Protein 1JBK (pdb70)

CATH classification: 3.40.50.300

InterPro domains:
  IPR001270 ClpA/B family [PR00300] (601-619)
  IPR001270 ClpA/B family [PR00300] (646-664)
  IPR001270 ClpA/B family [PR00300] (675-693)
  IPR001270 ClpA/B family [PR00300] (708-722)
  IPR003593 AAA+ ATPase domain [SM00382] (198-343)
  IPR003593 AAA+ ATPase domain [SM00382] (597-752)
  IPR003959 ATPase, AAA-type, core [PF00004] (203-336)
  IPR003959 ATPase, AAA-type, core [PF07724] (596-760)
  IPR004176 Clp, repeat (R) N-terminal domain [PF02861] (5-128)
  IPR004176 Clp, repeat (R) N-terminal domain [PS51903] (3-146)
  IPR017730 Chaperonin ClpB [TIGR03346] (6-854)
  IPR018368 ClpA/B, conserved site 1 [PS00870] (294-306)
  IPR019489 Clp ATPase, C-terminal [PF10431] (766-845)
  IPR019489 Clp ATPase, C-terminal [SM01086] (766-855)
  IPR027417 P-loop containing nucleoside triphosphate hydrolase [G3DSA:3.40.50.300] (148-342)
  IPR027417 P-loop containing nucleoside triphosphate hydrolase [G3DSA:3.40.50.300] (343-544)
  IPR027417 P-loop containing nucleoside triphosphate hydrolase [G3DSA:3.40.50.300] (549-764)
  IPR027417 P-loop containing nucleoside triphosphate hydrolase [SSF52540] (159-545)
  IPR027417 P-loop containing nucleoside triphosphate hydrolase [SSF52540] (546-853)
  IPR028299 ClpA/B, conserved site 2 [PS00871] (631-649)

B-factor: mean 19.83, std 12.75, range [1.45, 70.02]

GO terms:
  GO:0042802 identical protein binding (F, IPI)
  GO:0005515 protein binding (F, IPI)
  GO:0005829 cytosol (C, IDA)
  GO:0016887 ATP hydrolysis activity (F, IDA)
  GO:0042802 identical protein binding (F, IDA)
  GO:0009408 response to heat (P, IMP)
  GO:0005829 cytosol (C, HDA)
  GO:0016020 membrane (C, HDA)

Secondary structure (DSSP, 8-state):
--HHHHHHEEEHHHHHHTT-SPPP-S-HHHHHHHHHHHTSSSS-EEEEE--TTS-HHHHHHHHHHHHHHT-S-GGGTT-EEEEE-HHHHHTTT-SHHHHHHHHHHHHHHHHHSTTTEEEEEETGGGGTT----HHHHHHHHHTTS--EEEEE-HHHHIIIIIT-HHHHTTEEEEE-PPPPHHHHHTT--

Structure (mmCIF, N/CA/C/O backbone):
data_1JBK
#
_entry.id   1JBK
#
_cell.length_a   38.488
_cell.length_b   65.686
_cell.length_c   79.087
_cell.angle_alpha   90.00
_cell.angle_beta   90.00
_cell.angle_gamma   90.00
#
_symmetry.space_group_name_H-M   'P 21 21 21'
#
loop_
_entity.id
_entity.type
_entity.pdbx_description
1 polymer 'CLPB PROTEIN'
2 non-polymer 'MAGNESIUM ION'
3 water water
#
loop_
_atom_site.group_PDB
_atom_site.id
_atom_site.type_symbol
_atom_site.label_atom_id
_atom_site.label_alt_id
_atom_site.label_comp_id
_atom_site.label_asym_id
_atom_site.label_entity_id
_atom_site.label_seq_id
_atom_site.pdbx_PDB_ins_code
_atom_site.Cartn_x
_atom_site.Cartn_y
_atom_site.Cartn_z
_atom_site.occupancy
_atom_site.B_iso_or_equiv
_atom_site.auth_seq_id
_atom_site.auth_comp_id
_atom_site.auth_asym_id
_atom_site.auth_atom_id
_atom_site.pdbx_PDB_model_num
ATOM 1 N N . HIS A 1 1 ? 29.375 39.054 47.222 1.00 35.79 157 HIS A N 1
ATOM 2 C CA . HIS A 1 1 ? 28.231 39.100 48.170 1.00 37.64 157 HIS A CA 1
ATOM 3 C C . HIS A 1 1 ? 27.085 38.270 47.600 1.00 31.98 157 HIS A C 1
ATOM 4 O O . HIS A 1 1 ? 26.962 38.128 46.385 1.00 30.66 157 HIS A O 1
ATOM 11 N N . MET A 1 2 ? 26.254 37.725 48.482 1.00 25.04 158 MET A N 1
ATOM 12 C CA . MET A 1 2 ? 25.122 36.894 48.076 1.00 23.02 158 MET A CA 1
ATOM 13 C C . MET A 1 2 ? 25.590 35.575 47.460 1.00 20.06 158 MET A C 1
ATOM 14 O O . MET A 1 2 ? 24.919 35.010 46.591 1.00 19.45 158 MET A O 1
ATOM 19 N N . GLN A 1 3 ? 26.738 35.086 47.917 1.00 20.14 159 GLN A N 1
ATOM 20 C CA . GLN A 1 3 ? 27.297 33.833 47.412 1.00 18.93 159 GLN A CA 1
ATOM 21 C C . GLN A 1 3 ? 26.360 32.654 47.651 1.00 17.38 159 GLN A C 1
ATOM 22 O O . GLN A 1 3 ? 26.224 31.778 46.795 1.00 16.91 159 GLN A O 1
ATOM 28 N N . ALA A 1 4 ? 25.727 32.629 48.821 1.00 17.16 160 ALA A N 1
ATOM 29 C CA . ALA A 1 4 ? 24.805 31.549 49.169 1.00 15.83 160 ALA A CA 1
ATOM 30 C C . ALA A 1 4 ? 23.628 31.478 48.201 1.00 14.16 160 ALA A C 1
ATOM 31 O O . ALA A 1 4 ? 23.190 30.394 47.827 1.00 12.44 160 ALA A O 1
ATOM 33 N N . LEU A 1 5 ? 23.109 32.632 47.799 1.00 13.39 161 LEU A N 1
ATOM 34 C CA . LEU A 1 5 ? 21.986 32.648 46.872 1.00 13.54 161 LEU A CA 1
ATOM 35 C C . LEU A 1 5 ? 22.396 32.120 45.504 1.00 12.99 161 LEU A C 1
ATOM 36 O O . LEU A 1 5 ? 21.689 31.316 44.906 1.00 11.01 161 LEU A O 1
ATOM 41 N N . LYS A 1 6 ? 23.546 32.560 45.009 1.00 17.06 162 LYS A N 1
ATOM 42 C CA . LYS A 1 6 ? 24.018 32.107 43.709 1.00 23.25 162 LYS A CA 1
ATOM 43 C C . LYS A 1 6 ? 24.277 30.601 43.703 1.00 18.08 162 LYS A C 1
ATOM 44 O O . LYS A 1 6 ? 23.940 29.904 42.750 1.00 15.35 162 LYS A O 1
ATOM 50 N N . LYS A 1 7 ? 24.870 30.106 44.781 1.00 13.27 163 LYS A N 1
ATOM 51 C CA . LYS A 1 7 ? 25.196 28.692 44.897 1.00 11.50 163 LYS A CA 1
ATOM 52 C C . LYS A 1 7 ? 24.034 27.754 45.177 1.00 10.05 163 LYS A C 1
ATOM 53 O O . LYS A 1 7 ? 23.939 26.687 44.577 1.00 9.96 163 LYS A O 1
ATOM 59 N N . TYR A 1 8 ? 23.135 28.163 46.060 1.00 8.11 164 TYR A N 1
ATOM 60 C CA . TYR A 1 8 ? 22.069 27.280 46.473 1.00 9.86 164 TYR A CA 1
ATOM 61 C C . TYR A 1 8 ? 20.640 27.580 46.063 1.00 8.43 164 TYR A C 1
ATOM 62 O O . TYR A 1 8 ? 19.721 27.027 46.645 1.00 10.35 164 TYR A O 1
ATOM 71 N N . THR A 1 9 ? 20.446 28.459 45.081 1.00 8.60 165 THR A N 1
ATOM 72 C CA . THR A 1 9 ? 19.099 28.746 44.583 1.00 8.23 165 THR A CA 1
ATOM 73 C C . THR A 1 9 ? 19.160 28.855 43.076 1.00 8.82 165 THR A C 1
ATOM 74 O O . THR A 1 9 ? 20.239 29.057 42.501 1.00 8.61 165 THR A O 1
ATOM 78 N N . ILE A 1 10 ? 18.004 28.700 42.444 1.00 9.12 166 ILE A N 1
ATOM 79 C CA . ILE A 1 10 ? 17.890 28.821 40.995 1.00 9.54 166 ILE A CA 1
ATOM 80 C C . ILE A 1 10 ? 17.004 30.042 40.755 1.00 9.00 166 ILE A C 1
ATOM 81 O O . ILE A 1 10 ? 15.884 30.122 41.260 1.00 8.45 166 ILE A O 1
ATOM 86 N N . ASP A 1 11 ? 17.515 31.011 40.005 1.00 11.39 167 ASP A N 1
ATOM 87 C CA . ASP A 1 11 ? 16.746 32.224 39.744 1.00 10.88 167 ASP A CA 1
ATOM 88 C C . ASP A 1 11 ? 15.679 31.974 38.682 1.00 10.63 167 ASP A C 1
ATOM 89 O O . ASP A 1 11 ? 15.967 31.978 37.481 1.00 8.09 167 ASP A O 1
ATOM 94 N N . LEU A 1 12 ? 14.442 31.766 39.119 1.00 9.27 168 LEU A N 1
ATOM 95 C CA . LEU A 1 12 ? 13.359 31.515 38.173 1.00 8.83 168 LEU A CA 1
ATOM 96 C C . LEU A 1 12 ? 12.973 32.757 37.368 1.00 8.32 168 LEU A C 1
ATOM 97 O O . LEU A 1 12 ? 12.582 32.648 36.206 1.00 8.10 168 LEU A O 1
ATOM 102 N N . THR A 1 13 ? 13.074 33.936 37.974 1.00 9.66 169 THR A N 1
ATOM 103 C CA . THR A 1 13 ? 12.756 35.151 37.238 1.00 9.61 169 THR A CA 1
ATOM 104 C C . THR A 1 13 ? 13.781 35.320 36.120 1.00 10.38 169 THR A C 1
ATOM 105 O O . THR A 1 13 ? 13.452 35.822 35.047 1.00 9.16 169 THR A O 1
ATOM 109 N N . GLU A 1 14 ? 15.016 34.886 36.367 1.00 10.32 170 GLU A N 1
ATOM 110 C CA . GLU A 1 14 ? 16.063 34.968 35.354 1.00 12.58 170 GLU A CA 1
ATOM 111 C C . GLU A 1 14 ? 15.749 33.974 34.241 1.00 11.31 170 GLU A C 1
ATOM 112 O O . GLU A 1 14 ? 15.917 34.286 33.063 1.00 12.19 170 GLU A O 1
ATOM 118 N N . ARG A 1 15 ? 15.291 32.776 34.605 1.00 11.53 171 ARG A N 1
ATOM 119 C CA . ARG A 1 15 ? 14.946 31.786 33.589 1.00 9.23 171 ARG A CA 1
ATOM 120 C C . ARG A 1 15 ? 13.830 32.341 32.711 1.00 9.32 171 ARG A C 1
ATOM 121 O O . ARG A 1 15 ? 13.814 32.114 31.503 1.00 10.15 171 ARG A O 1
ATOM 129 N N . ALA A 1 16 ? 12.896 33.071 33.317 1.00 8.86 172 ALA A N 1
ATOM 130 C CA . ALA A 1 16 ? 11.804 33.664 32.548 1.00 9.40 172 ALA A CA 1
ATOM 131 C C . ALA A 1 16 ? 12.359 34.748 31.623 1.00 12.97 172 ALA A C 1
ATOM 132 O O . ALA A 1 16 ? 11.949 34.854 30.466 1.00 12.10 172 ALA A O 1
ATOM 134 N N . GLU A 1 17 ? 13.286 35.557 32.134 1.00 14.21 173 GLU A N 1
ATOM 135 C CA . GLU A 1 17 ? 13.887 36.623 31.330 1.00 15.39 173 GLU A CA 1
ATOM 136 C C . GLU A 1 17 ? 14.607 36.020 30.124 1.00 15.91 173 GLU A C 1
ATOM 137 O O . GLU A 1 17 ? 14.736 36.659 29.078 1.00 15.07 173 GLU A O 1
ATOM 143 N N . GLN A 1 18 ? 15.073 34.784 30.280 1.00 10.60 174 GLN A N 1
ATOM 144 C CA . GLN A 1 18 ? 15.788 34.087 29.219 1.00 13.05 174 GLN A CA 1
ATOM 145 C C . GLN A 1 18 ? 14.853 33.297 28.307 1.00 10.27 174 GLN A C 1
ATOM 146 O O . GLN A 1 18 ? 15.299 32.711 27.325 1.00 11.63 174 GLN A O 1
ATOM 152 N N . GLY A 1 19 ? 13.563 33.282 28.636 1.00 11.84 175 GLY A N 1
ATOM 153 C CA . GLY A 1 19 ? 12.586 32.576 27.824 1.00 13.78 175 GLY A CA 1
ATOM 154 C C . GLY A 1 19 ? 12.646 31.073 27.986 1.00 12.77 175 GLY A C 1
ATOM 155 O O . GLY A 1 19 ? 12.125 30.329 27.152 1.00 13.85 175 GLY A O 1
ATOM 156 N N . LYS A 1 20 ? 13.261 30.625 29.076 1.00 11.91 176 LYS A N 1
ATOM 157 C CA . LYS A 1 20 ? 13.423 29.198 29.343 1.00 10.70 176 LYS A CA 1
ATOM 158 C C . LYS A 1 20 ? 12.254 28.507 30.050 1.00 12.27 176 LYS A C 1
ATOM 159 O O . LYS A 1 20 ? 12.239 27.278 30.179 1.00 13.56 176 LYS A O 1
ATOM 165 N N . LEU A 1 21 ? 11.281 29.281 30.517 1.00 12.63 177 LEU A N 1
ATOM 166 C CA . LEU A 1 21 ? 10.137 28.694 31.207 1.00 12.28 177 LEU A CA 1
ATOM 167 C C . LEU A 1 21 ? 8.962 28.402 30.280 1.00 14.78 177 LEU A C 1
ATOM 168 O O . LEU A 1 21 ? 8.571 29.242 29.466 1.00 14.30 177 LEU A O 1
ATOM 173 N N . ASP A 1 22 ? 8.399 27.206 30.420 1.00 15.75 178 ASP A N 1
ATOM 174 C CA . ASP A 1 22 ? 7.254 26.796 29.617 1.00 17.46 178 ASP A CA 1
ATOM 175 C C . ASP A 1 22 ? 6.046 27.636 30.015 1.00 20.21 178 ASP A C 1
ATOM 176 O O . ASP A 1 22 ? 5.905 28.020 31.176 1.00 16.32 178 ASP A O 1
ATOM 181 N N . PRO A 1 23 ? 5.156 27.938 29.061 1.00 24.29 179 PRO A N 1
ATOM 182 C CA . PRO A 1 23 ? 3.995 28.736 29.451 1.00 24.21 179 PRO A CA 1
ATOM 183 C C . PRO A 1 23 ? 3.184 27.928 30.459 1.00 18.76 179 PRO A C 1
ATOM 184 O O . PRO A 1 23 ? 3.143 26.699 30.390 1.00 16.80 179 PRO A O 1
ATOM 188 N N . VAL A 1 24 ? 2.562 28.612 31.409 1.00 14.79 180 VAL A N 1
ATOM 189 C CA . VAL A 1 24 ? 1.756 27.924 32.406 1.00 14.34 180 VAL A CA 1
ATOM 190 C C . VAL A 1 24 ? 0.291 28.127 32.036 1.00 14.30 180 VAL A C 1
ATOM 191 O O . VAL A 1 24 ? -0.182 29.261 31.934 1.00 14.60 180 VAL A O 1
ATOM 195 N N . ILE A 1 25 ? -0.416 27.018 31.838 1.00 16.25 181 ILE A N 1
ATOM 196 C CA . ILE A 1 25 ? -1.816 27.053 31.437 1.00 22.18 181 ILE A CA 1
ATOM 197 C C . ILE A 1 25 ? -2.806 26.546 32.481 1.00 16.75 181 ILE A C 1
ATOM 198 O O . ILE A 1 25 ? -2.535 25.591 33.204 1.00 16.10 181 ILE A O 1
ATOM 203 N N . GLY A 1 26 ? -3.956 27.205 32.553 1.00 15.40 182 GLY A N 1
ATOM 204 C CA . GLY A 1 26 ? -4.990 26.800 33.487 1.00 15.02 182 GLY A CA 1
ATOM 205 C C . GLY A 1 26 ? -4.753 27.100 34.956 1.00 16.01 182 GLY A C 1
ATOM 206 O O . GLY A 1 26 ? -5.397 26.485 35.818 1.00 15.84 182 GLY A O 1
ATOM 207 N N . ARG A 1 27 ? -3.863 28.047 35.255 1.00 11.83 183 ARG A N 1
ATOM 208 C CA . ARG A 1 27 ? -3.561 28.392 36.646 1.00 12.51 183 ARG A CA 1
ATOM 209 C C . ARG A 1 27 ? -3.713 29.879 36.973 1.00 12.48 183 ARG A C 1
ATOM 210 O O . ARG A 1 27 ? -3.150 30.359 37.957 1.00 11.19 183 ARG A O 1
ATOM 218 N N . ASP A 1 28 ? -4.479 30.604 36.162 1.00 13.53 184 ASP A N 1
ATOM 219 C CA . ASP A 1 28 ? -4.685 32.032 36.393 1.00 15.45 184 ASP A CA 1
ATOM 220 C C . ASP A 1 28 ? -5.146 32.332 37.811 1.00 14.28 184 ASP A C 1
ATOM 221 O O . ASP A 1 28 ? -4.641 33.247 38.464 1.00 11.80 184 ASP A O 1
ATOM 226 N N . GLU A 1 29 ? -6.102 31.547 38.288 1.00 16.93 185 GLU A N 1
ATOM 227 C CA . GLU A 1 29 ? -6.657 31.735 39.623 1.00 20.93 185 GLU A CA 1
ATOM 228 C C . GLU A 1 29 ? -5.663 31.435 40.746 1.00 16.79 185 GLU A C 1
ATOM 229 O O . GLU A 1 29 ? -5.602 32.153 41.746 1.00 13.91 185 GLU A O 1
ATOM 235 N N . GLU A 1 30 ? -4.872 30.382 40.581 1.00 12.87 186 GLU A N 1
ATOM 236 C CA . GLU A 1 30 ? -3.892 30.015 41.604 1.00 11.71 186 GLU A CA 1
ATOM 237 C C . GLU A 1 30 ? -2.724 30.989 41.634 1.00 10.51 186 GLU A C 1
ATOM 238 O O . GLU A 1 30 ? -2.169 31.278 42.694 1.00 11.80 186 GLU A O 1
ATOM 244 N N . ILE A 1 31 ? -2.343 31.501 40.471 1.00 10.53 187 ILE A N 1
ATOM 245 C CA . ILE A 1 31 ? -1.253 32.461 40.424 1.00 10.56 187 ILE A CA 1
ATOM 246 C C . ILE A 1 31 ? -1.727 33.776 41.032 1.00 11.29 187 ILE A C 1
ATOM 247 O O . ILE A 1 31 ? -1.004 34.425 41.789 1.00 8.73 187 ILE A O 1
ATOM 252 N N . ARG A 1 32 ? -2.949 34.172 40.699 1.00 11.28 188 ARG A N 1
ATOM 253 C CA . ARG A 1 32 ? -3.495 35.406 41.245 1.00 13.85 188 ARG A CA 1
ATOM 254 C C . ARG A 1 32 ? -3.593 35.306 42.757 1.00 11.74 188 ARG A C 1
ATOM 255 O O . ARG A 1 32 ? -3.287 36.259 43.464 1.00 11.34 188 ARG A O 1
ATOM 263 N N . ARG A 1 33 ? -4.035 34.152 43.250 1.00 8.78 189 ARG A N 1
ATOM 264 C CA . ARG A 1 33 ? -4.169 33.954 44.686 1.00 10.23 189 ARG A CA 1
ATOM 265 C C . ARG A 1 33 ? -2.812 33.980 45.378 1.00 9.77 189 ARG A C 1
ATOM 266 O O . ARG A 1 33 ? -2.666 34.532 46.465 1.00 10.36 189 ARG A O 1
ATOM 274 N N . THR A 1 34 ? -1.822 33.365 44.750 1.00 12.62 190 THR A N 1
ATOM 275 C CA . THR A 1 34 ? -0.479 33.342 45.314 1.00 13.26 190 THR A CA 1
ATOM 276 C C . THR A 1 34 ? 0.028 34.775 45.483 1.00 14.42 190 THR A C 1
ATOM 277 O O . THR A 1 34 ? 0.625 35.117 46.507 1.00 14.71 190 THR A O 1
ATOM 281 N N . ILE A 1 35 ? -0.220 35.603 44.470 1.00 10.18 191 ILE A N 1
ATOM 282 C CA . ILE A 1 35 ? 0.189 37.003 44.480 1.00 11.36 191 ILE A CA 1
ATOM 283 C C . ILE A 1 35 ? -0.538 37.762 45.587 1.00 10.80 191 ILE A C 1
ATOM 284 O O . ILE A 1 35 ? 0.079 38.523 46.321 1.00 10.18 191 ILE A O 1
ATOM 289 N N . GLN A 1 36 ? -1.845 37.550 45.712 1.00 13.68 192 GLN A N 1
ATOM 290 C CA . GLN A 1 36 ? -2.622 38.232 46.745 1.00 15.31 192 GLN A CA 1
ATOM 291 C C . GLN A 1 36 ? -2.074 37.942 48.140 1.00 14.25 192 GLN A C 1
ATOM 292 O O . GLN A 1 36 ? -1.921 38.851 48.957 1.00 14.57 192 GLN A O 1
ATOM 298 N N . VAL A 1 37 ? -1.786 36.675 48.415 1.00 11.16 193 VAL A N 1
ATOM 299 C CA . VAL A 1 37 ? -1.254 36.287 49.720 1.00 9.34 193 VAL A CA 1
ATOM 300 C C . VAL A 1 37 ? 0.106 36.941 49.972 1.00 8.99 193 VAL A C 1
ATOM 301 O O . VAL A 1 37 ? 0.345 37.487 51.048 1.00 9.50 193 VAL A O 1
ATOM 305 N N . LEU A 1 38 ? 0.991 36.887 48.980 1.00 8.26 194 LEU A N 1
ATOM 306 C CA . LEU A 1 38 ? 2.324 37.481 49.111 1.00 8.74 194 LEU A CA 1
ATOM 307 C C . LEU A 1 38 ? 2.243 38.972 49.449 1.00 9.74 194 LEU A C 1
ATOM 308 O O . LEU A 1 38 ? 3.083 39.497 50.187 1.00 10.41 194 LEU A O 1
ATOM 313 N N . GLN A 1 39 ? 1.222 39.634 48.906 1.00 10.89 195 GLN A N 1
ATOM 314 C CA . GLN A 1 39 ? 1.001 41.070 49.088 1.00 14.97 195 GLN A CA 1
ATOM 315 C C . GLN A 1 39 ? 0.442 41.466 50.444 1.00 14.82 195 GLN A C 1
ATOM 316 O O . GLN A 1 39 ? 0.393 42.651 50.774 1.00 14.26 195 GLN A O 1
ATOM 322 N N . ARG A 1 40 ? 0.010 40.483 51.224 1.00 13.74 196 ARG A N 1
ATOM 323 C CA . ARG A 1 40 ? -0.535 40.755 52.547 1.00 15.18 196 ARG A CA 1
ATOM 324 C C . ARG A 1 40 ? 0.554 41.281 53.480 1.00 15.95 196 ARG A C 1
ATOM 325 O O . ARG A 1 40 ? 1.746 41.093 53.236 1.00 13.96 196 ARG A O 1
ATOM 333 N N . ARG A 1 41 ? 0.136 41.935 54.558 1.00 18.60 197 ARG A N 1
ATOM 334 C CA . ARG A 1 41 ? 1.081 42.448 55.537 1.00 23.59 197 ARG A CA 1
ATOM 335 C C . ARG A 1 41 ? 1.488 41.348 56.508 1.00 19.69 197 ARG A C 1
ATOM 336 O O . ARG A 1 41 ? 2.622 41.322 56.985 1.00 17.83 197 ARG A O 1
ATOM 344 N N . THR A 1 42 ? 0.554 40.445 56.799 1.00 16.57 198 THR A N 1
ATOM 345 C CA . THR A 1 42 ? 0.791 39.331 57.714 1.00 17.28 198 THR A CA 1
ATOM 346 C C . THR A 1 42 ? 0.249 38.032 57.109 1.00 15.85 198 THR A C 1
ATOM 347 O O . THR A 1 42 ? -0.609 38.078 56.231 1.00 15.16 198 THR A O 1
ATOM 351 N N . LYS A 1 43 ? 0.733 36.888 57.596 1.00 16.16 199 LYS A N 1
ATOM 352 C CA . LYS A 1 43 ? 0.304 35.578 57.092 1.00 14.71 199 LYS A CA 1
ATOM 353 C C . LYS A 1 43 ? 0.380 35.699 55.578 1.00 13.92 199 LYS A C 1
ATOM 354 O O . LYS A 1 43 ? -0.557 35.355 54.859 1.00 13.00 199 LYS A O 1
ATOM 360 N N . ASN A 1 44 ? 1.532 36.181 55.119 1.00 10.69 200 ASN A N 1
ATOM 361 C CA . ASN A 1 44 ? 1.775 36.443 53.707 1.00 9.90 200 ASN A CA 1
ATOM 362 C C . ASN A 1 44 ? 2.719 35.499 52.967 1.00 7.86 200 ASN A C 1
ATOM 363 O O . ASN A 1 44 ? 3.344 35.895 51.982 1.00 7.13 200 ASN A O 1
ATOM 368 N N . ASN A 1 45 ? 2.839 34.266 53.446 1.00 9.03 201 ASN A N 1
ATOM 369 C CA . ASN A 1 45 ? 3.681 33.275 52.785 1.00 9.10 201 ASN A CA 1
ATOM 370 C C . ASN A 1 45 ? 2.758 32.144 52.335 1.00 8.06 201 ASN A C 1
ATOM 371 O O . ASN A 1 45 ? 2.369 31.296 53.134 1.00 5.62 201 ASN A O 1
ATOM 376 N N . PRO A 1 46 ? 2.391 32.125 51.044 1.00 7.23 202 PRO A N 1
ATOM 377 C CA . PRO A 1 46 ? 1.503 31.077 50.543 1.00 8.09 202 PRO A CA 1
ATOM 378 C C . PRO A 1 46 ? 2.181 29.716 50.458 1.00 8.04 202 PRO A C 1
ATOM 379 O O . PRO A 1 46 ? 3.371 29.609 50.155 1.00 8.85 202 PRO A O 1
ATOM 383 N N . VAL A 1 47 ? 1.414 28.679 50.761 1.00 5.99 203 VAL A N 1
ATOM 384 C CA . VAL A 1 47 ? 1.912 27.315 50.665 1.00 4.11 203 VAL A CA 1
ATOM 385 C C . VAL A 1 47 ? 0.951 26.604 49.725 1.00 5.31 203 VAL A C 1
ATOM 386 O O . VAL A 1 47 ? -0.236 26.464 50.027 1.00 5.57 203 VAL A O 1
ATOM 390 N N . LEU A 1 48 ? 1.460 26.184 48.571 1.00 7.83 204 LEU A N 1
ATOM 391 C CA . LEU A 1 48 ? 0.643 25.481 47.589 1.00 8.83 204 LEU A CA 1
ATOM 392 C C . LEU A 1 48 ? 0.389 24.080 48.139 1.00 9.20 204 LEU A C 1
ATOM 393 O O . LEU A 1 48 ? 1.330 23.358 48.469 1.00 7.17 204 LEU A O 1
ATOM 398 N N . ILE A 1 49 ? -0.886 23.707 48.241 1.00 7.97 205 ILE A N 1
ATOM 399 C CA . ILE A 1 49 ? -1.281 22.414 48.796 1.00 8.61 205 ILE A CA 1
ATOM 400 C C . ILE A 1 49 ? -1.873 21.481 47.751 1.00 9.59 205 ILE A C 1
ATOM 401 O O . ILE A 1 49 ? -2.899 21.791 47.157 1.00 9.48 205 ILE A O 1
ATOM 406 N N . GLY A 1 50 ? -1.232 20.334 47.542 1.00 8.57 206 GLY A N 1
ATOM 407 C CA . GLY A 1 50 ? -1.733 19.383 46.564 1.00 9.69 206 GLY A CA 1
ATOM 408 C C . GLY A 1 50 ? -0.897 18.120 46.530 1.00 11.31 206 GLY A C 1
ATOM 409 O O . GLY A 1 50 ? 0.207 18.086 47.074 1.00 10.30 206 GLY A O 1
ATOM 410 N N . GLU A 1 51 ? -1.413 17.076 45.888 1.00 11.87 207 GLU A N 1
ATOM 411 C CA . GLU A 1 51 ? -0.679 15.820 45.805 1.00 14.70 207 GLU A CA 1
ATOM 412 C C . GLU A 1 51 ? 0.520 15.938 44.863 1.00 14.84 207 GLU A C 1
ATOM 413 O O . GLU A 1 51 ? 0.596 16.847 44.038 1.00 14.16 207 GLU A O 1
ATOM 419 N N . PRO A 1 52 ? 1.489 15.023 44.991 1.00 17.53 208 PRO A N 1
ATOM 420 C CA . PRO A 1 52 ? 2.658 15.080 44.114 1.00 17.99 208 PRO A CA 1
ATOM 421 C C . PRO A 1 52 ? 2.227 14.962 42.655 1.00 17.90 208 PRO A C 1
ATOM 422 O O . PRO A 1 52 ? 1.290 14.228 42.335 1.00 19.16 208 PRO A O 1
ATOM 426 N N . GLY A 1 53 ? 2.898 15.704 41.781 1.00 18.64 209 GLY A N 1
ATOM 427 C CA . GLY A 1 53 ? 2.585 15.646 40.365 1.00 17.98 209 GLY A CA 1
ATOM 428 C C . GLY A 1 53 ? 1.444 16.513 39.872 1.00 18.15 209 GLY A C 1
ATOM 429 O O . GLY A 1 53 ? 1.121 16.474 38.685 1.00 16.95 209 GLY A O 1
ATOM 430 N N . VAL A 1 54 ? 0.830 17.296 40.757 1.00 14.70 210 VAL A N 1
ATOM 431 C CA . VAL A 1 54 ? -0.285 18.149 40.347 1.00 14.76 210 VAL A CA 1
ATOM 432 C C . VAL A 1 54 ? 0.189 19.423 39.662 1.00 13.93 210 VAL A C 1
ATOM 433 O O . VAL A 1 54 ? -0.619 20.164 39.109 1.00 12.37 210 VAL A O 1
ATOM 437 N N . GLY A 1 55 ? 1.493 19.684 39.711 1.00 15.66 211 GLY A N 1
ATOM 438 C CA . GLY A 1 55 ? 2.029 20.865 39.056 1.00 14.25 211 GLY A CA 1
ATOM 439 C C . GLY A 1 55 ? 2.150 22.111 39.911 1.00 14.30 211 GLY A C 1
ATOM 440 O O . GLY A 1 55 ? 1.964 23.225 39.421 1.00 13.16 211 GLY A O 1
ATOM 441 N N . LYS A 1 56 ? 2.474 21.948 41.188 1.00 11.06 212 LYS A N 1
ATOM 442 C CA . LYS A 1 56 ? 2.613 23.110 42.055 1.00 10.95 212 LYS A CA 1
ATOM 443 C C . LYS A 1 56 ? 3.805 23.963 41.640 1.00 10.72 212 LYS A C 1
ATOM 444 O O . LYS A 1 56 ? 3.739 25.189 41.684 1.00 11.13 212 LYS A O 1
ATOM 450 N N . THR A 1 57 ? 4.906 23.328 41.247 1.00 12.75 213 THR A N 1
ATOM 451 C CA . THR A 1 57 ? 6.079 24.096 40.848 1.00 14.18 213 THR A CA 1
ATOM 452 C C . THR A 1 57 ? 5.805 24.964 39.627 1.00 12.86 213 THR A C 1
ATOM 453 O O . THR A 1 57 ? 6.378 26.037 39.491 1.00 11.70 213 THR A O 1
ATOM 457 N N . ALA A 1 58 ? 4.934 24.498 38.740 1.00 12.14 214 ALA A N 1
ATOM 458 C CA . ALA A 1 58 ? 4.598 25.269 37.547 1.00 12.72 214 ALA A CA 1
ATOM 459 C C . ALA A 1 58 ? 3.935 26.593 37.940 1.00 12.43 214 ALA A C 1
ATOM 460 O O . ALA A 1 58 ? 4.108 27.614 37.272 1.00 12.69 214 ALA A O 1
ATOM 462 N N . ILE A 1 59 ? 3.167 26.577 39.021 1.00 11.22 215 ILE A N 1
ATOM 463 C CA . ILE A 1 59 ? 2.495 27.790 39.473 1.00 10.33 215 ILE A CA 1
ATOM 464 C C . ILE A 1 59 ? 3.534 28.827 39.888 1.00 11.37 215 ILE A C 1
ATOM 465 O O . ILE A 1 59 ? 3.371 30.026 39.648 1.00 10.22 215 ILE A O 1
ATOM 470 N N . VAL A 1 60 ? 4.613 28.356 40.503 1.00 8.94 216 VAL A N 1
ATOM 471 C CA . VAL A 1 60 ? 5.690 29.245 40.923 1.00 8.29 216 VAL A CA 1
ATOM 472 C C . VAL A 1 60 ? 6.396 29.795 39.681 1.00 7.29 216 VAL A C 1
ATOM 473 O O . VAL A 1 60 ? 6.763 30.972 39.628 1.00 8.41 216 VAL A O 1
ATOM 477 N N . GLU A 1 61 ? 6.594 28.950 38.676 1.00 7.97 217 GLU A N 1
ATOM 478 C CA . GLU A 1 61 ? 7.245 29.423 37.452 1.00 9.74 217 GLU A CA 1
ATOM 479 C C . GLU A 1 61 ? 6.324 30.452 36.789 1.00 9.23 217 GLU A C 1
ATOM 480 O O . GLU A 1 61 ? 6.786 31.431 36.194 1.00 11.21 217 GLU A O 1
ATOM 486 N N . GLY A 1 62 ? 5.017 30.226 36.899 1.00 10.64 218 GLY A N 1
ATOM 487 C CA . GLY A 1 62 ? 4.054 31.151 36.324 1.00 9.49 218 GLY A CA 1
ATOM 488 C C . GLY A 1 62 ? 4.133 32.507 37.002 1.00 12.85 218 GLY A C 1
ATOM 489 O O . GLY A 1 62 ? 3.978 33.549 36.357 1.00 13.34 218 GLY A O 1
ATOM 490 N N . LEU A 1 63 ? 4.358 32.493 38.314 1.00 10.05 219 LEU A N 1
ATOM 491 C CA . LEU A 1 63 ? 4.484 33.724 39.092 1.00 11.52 219 LEU A CA 1
ATOM 492 C C . LEU A 1 63 ? 5.713 34.491 38.608 1.00 10.23 219 LEU A C 1
ATOM 493 O O . LEU A 1 63 ? 5.689 35.717 38.449 1.00 10.49 219 LEU A O 1
ATOM 498 N N . ALA A 1 64 ? 6.793 33.755 38.377 1.00 10.38 220 ALA A N 1
ATOM 499 C CA . ALA A 1 64 ? 8.032 34.345 37.897 1.00 9.83 220 ALA A CA 1
ATOM 500 C C . ALA A 1 64 ? 7.813 35.000 36.535 1.00 11.65 220 ALA A C 1
ATOM 501 O O . ALA A 1 64 ? 8.263 36.121 36.294 1.00 11.54 220 ALA A O 1
ATOM 503 N N . GLN A 1 65 ? 7.124 34.296 35.643 1.00 13.65 221 GLN A N 1
ATOM 504 C CA . GLN A 1 65 ? 6.857 34.825 34.308 1.00 15.36 221 GLN A CA 1
ATOM 505 C C . GLN A 1 65 ? 6.024 36.110 34.357 1.00 15.58 221 GLN A C 1
ATOM 506 O O . GLN A 1 65 ? 6.310 37.084 33.650 1.00 15.06 221 GLN A O 1
ATOM 512 N N . ARG A 1 66 ? 4.978 36.107 35.178 1.00 15.12 222 ARG A N 1
ATOM 513 C CA . ARG A 1 66 ? 4.134 37.289 35.294 1.00 16.80 222 ARG A CA 1
ATOM 514 C C . ARG A 1 66 ? 4.915 38.4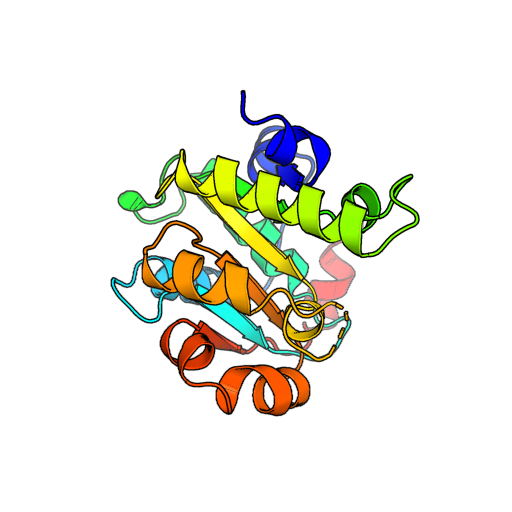92 35.807 1.00 16.39 222 ARG A C 1
ATOM 515 O O . ARG A 1 66 ? 4.724 39.610 35.323 1.00 15.22 222 ARG A O 1
ATOM 523 N N . ILE A 1 67 ? 5.794 38.273 36.781 1.00 14.91 223 ILE A N 1
ATOM 524 C CA . ILE A 1 67 ? 6.598 39.370 37.306 1.00 13.12 223 ILE A CA 1
ATOM 525 C C . ILE A 1 67 ? 7.438 39.971 36.182 1.00 14.82 223 ILE A C 1
ATOM 526 O O . ILE A 1 67 ? 7.482 41.187 36.018 1.00 16.18 223 ILE A O 1
ATOM 531 N N . ILE A 1 68 ? 8.096 39.119 35.402 1.00 16.12 224 ILE A N 1
ATOM 532 C CA . ILE A 1 68 ? 8.926 39.594 34.296 1.00 17.43 224 ILE A CA 1
ATOM 533 C C . ILE A 1 68 ? 8.065 40.322 33.271 1.00 19.16 224 ILE A C 1
ATOM 534 O O . ILE A 1 68 ? 8.503 41.315 32.651 1.00 20.01 224 ILE A O 1
ATOM 539 N N . ASN A 1 69 ? 6.843 39.817 33.085 1.00 18.47 225 ASN A N 1
ATOM 540 C CA . ASN A 1 69 ? 5.904 40.450 32.146 1.00 21.63 225 ASN A CA 1
ATOM 541 C C . ASN A 1 69 ? 5.224 41.708 32.718 1.00 21.27 225 ASN A C 1
ATOM 542 O O . ASN A 1 69 ? 4.593 42.486 31.979 1.00 20.84 225 ASN A O 1
ATOM 547 N N . GLY A 1 70 ? 5.411 41.946 34.015 1.00 22.80 226 GLY A N 1
ATOM 548 C CA . GLY A 1 70 ? 4.835 43.119 34.653 1.00 23.76 226 GLY A CA 1
ATOM 549 C C . GLY A 1 70 ? 3.356 42.919 34.867 1.00 24.30 226 GLY A C 1
ATOM 550 O O . GLY A 1 70 ? 2.623 43.870 35.137 1.00 26.43 226 GLY A O 1
ATOM 551 N N . GLU A 1 71 ? 2.918 41.670 34.737 1.00 23.49 227 GLU A N 1
ATOM 552 C CA . GLU A 1 71 ? 1.513 41.319 34.909 1.00 24.51 227 GLU A CA 1
ATOM 553 C C . GLU A 1 71 ? 1.230 41.084 36.383 1.00 22.74 227 GLU A C 1
ATOM 554 O O . GLU A 1 71 ? 0.560 40.121 36.748 1.00 22.34 227 GLU A O 1
ATOM 560 N N . VAL A 1 72 ? 1.750 41.969 37.227 1.00 22.32 228 VAL A N 1
ATOM 561 C CA . VAL A 1 72 ? 1.570 41.855 38.666 1.00 22.09 228 VAL A CA 1
ATOM 562 C C . VAL A 1 72 ? 1.349 43.225 39.291 1.00 24.40 228 VAL A C 1
ATOM 563 O O . VAL A 1 72 ? 1.636 44.253 38.670 1.00 22.93 228 VAL A O 1
ATOM 567 N N . PRO A 1 73 ? 0.822 43.257 40.527 1.00 26.79 229 PRO A N 1
ATOM 568 C CA . PRO A 1 73 ? 0.595 44.539 41.195 1.00 29.90 229 PRO A CA 1
ATOM 569 C C . PRO A 1 73 ? 1.914 45.311 41.221 1.00 34.37 229 PRO A C 1
ATOM 570 O O . PRO A 1 73 ? 2.982 44.741 40.986 1.00 34.96 229 PRO A O 1
ATOM 574 N N . GLU A 1 74 ? 1.839 46.608 41.492 1.00 36.24 230 GLU A N 1
ATOM 575 C CA . GLU A 1 74 ? 3.023 47.469 41.500 1.00 38.10 230 GLU A CA 1
ATOM 576 C C . GLU A 1 74 ? 4.154 47.087 42.464 1.00 36.60 230 GLU A C 1
ATOM 577 O O . GLU A 1 74 ? 5.325 47.046 42.060 1.00 37.35 230 GLU A O 1
ATOM 583 N N . GLY A 1 75 ? 3.815 46.793 43.719 1.00 34.23 231 GLY A N 1
ATOM 584 C CA . GLY A 1 75 ? 4.834 46.447 44.699 1.00 32.47 231 GLY A CA 1
ATOM 585 C C . GLY A 1 75 ? 5.605 45.159 44.458 1.00 30.87 231 GLY A C 1
ATOM 586 O O . GLY A 1 75 ? 6.654 44.937 45.074 1.00 33.01 231 GLY A O 1
ATOM 587 N N . LEU A 1 76 ? 5.094 44.312 43.571 1.00 27.63 232 LEU A N 1
ATOM 588 C CA . LEU A 1 76 ? 5.733 43.035 43.270 1.00 24.51 232 LEU A CA 1
ATOM 589 C C . LEU A 1 76 ? 6.624 43.173 42.037 1.00 22.57 232 LEU A C 1
ATOM 590 O O . LEU A 1 76 ? 7.331 42.243 41.647 1.00 20.67 232 LEU A O 1
ATOM 595 N N . LYS A 1 77 ? 6.576 44.350 41.422 1.00 22.51 233 LYS A N 1
ATOM 596 C CA . LYS A 1 77 ? 7.368 44.638 40.234 1.00 24.15 233 LYS A CA 1
ATOM 597 C C . LYS A 1 77 ? 8.858 44.574 40.560 1.00 19.58 233 LYS A C 1
ATOM 598 O O . LYS A 1 77 ? 9.292 45.088 41.590 1.00 18.90 233 LYS A O 1
ATOM 604 N N . GLY A 1 78 ? 9.638 43.947 39.683 1.00 17.79 234 GLY A N 1
ATOM 605 C CA . GLY A 1 78 ? 11.073 43.858 39.893 1.00 16.38 234 GLY A CA 1
ATOM 606 C C . GLY A 1 78 ? 11.501 42.883 40.973 1.00 15.35 234 GLY A C 1
ATOM 607 O O . GLY A 1 78 ? 12.684 42.796 41.309 1.00 13.94 234 GLY A O 1
ATOM 608 N N . ARG A 1 79 ? 10.543 42.149 41.521 1.00 14.20 235 ARG A N 1
ATOM 609 C CA . ARG A 1 79 ? 10.842 41.177 42.564 1.00 15.48 235 ARG A CA 1
ATOM 610 C C . ARG A 1 79 ? 11.539 39.997 41.896 1.00 12.31 235 ARG A C 1
ATOM 611 O O . ARG A 1 79 ? 11.332 39.752 40.712 1.00 10.34 235 ARG A O 1
ATOM 619 N N . ARG A 1 80 ? 12.381 39.284 42.639 1.00 11.28 236 ARG A N 1
ATOM 620 C CA . ARG A 1 80 ? 13.056 38.109 42.093 1.00 11.75 236 ARG A CA 1
ATOM 621 C C . ARG A 1 80 ? 12.465 36.872 42.758 1.00 10.04 236 ARG A C 1
ATOM 622 O O . ARG A 1 80 ? 12.170 36.891 43.953 1.00 8.63 236 ARG A O 1
ATOM 630 N N . VAL A 1 81 ? 12.270 35.813 41.977 1.00 10.26 237 VAL A N 1
ATOM 631 C CA . VAL A 1 81 ? 11.744 34.559 42.512 1.00 9.11 237 VAL A CA 1
ATOM 632 C C . VAL A 1 81 ? 12.867 33.528 42.427 1.00 10.08 237 VAL A C 1
ATOM 633 O O . VAL A 1 81 ? 13.312 33.170 41.331 1.00 9.99 237 VAL A O 1
ATOM 637 N N . LEU A 1 82 ? 13.332 33.069 43.587 1.00 6.99 238 LEU A N 1
ATOM 638 C CA . LEU A 1 82 ? 14.425 32.098 43.660 1.00 7.36 238 LEU A CA 1
ATOM 639 C C . LEU A 1 82 ? 13.971 30.788 44.288 1.00 7.14 238 LE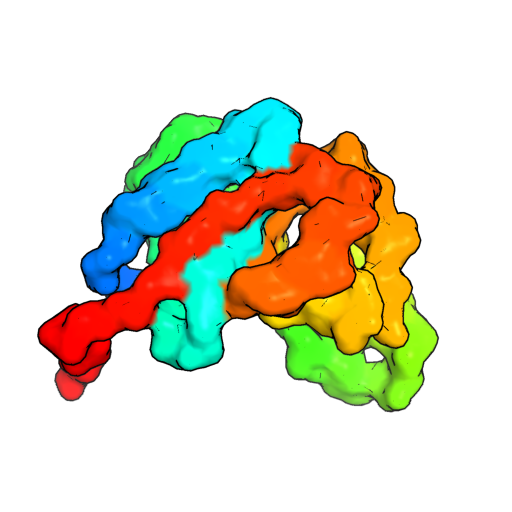U A C 1
ATOM 640 O O . LEU A 1 82 ? 13.370 30.789 45.352 1.00 7.73 238 LEU A O 1
ATOM 645 N N . ALA A 1 83 ? 14.266 29.672 43.630 1.00 6.58 239 ALA A N 1
ATOM 646 C CA . ALA A 1 83 ? 13.880 28.366 44.152 1.00 7.01 239 ALA A CA 1
ATOM 647 C C . ALA A 1 83 ? 15.043 27.760 44.923 1.00 7.58 239 ALA A C 1
ATOM 648 O O . ALA A 1 83 ? 16.164 27.707 44.415 1.00 9.22 239 ALA A O 1
ATOM 650 N N . LEU A 1 84 ? 14.780 27.321 46.154 1.00 7.26 240 LEU A N 1
ATOM 651 C CA . LEU A 1 84 ? 15.820 26.703 46.971 1.00 9.95 240 LEU A CA 1
ATOM 652 C C . LEU A 1 84 ? 16.208 25.435 46.230 1.00 9.97 240 LEU A C 1
ATOM 653 O O . LEU A 1 84 ? 15.349 24.621 45.895 1.00 9.56 240 LEU A O 1
ATOM 658 N N . ASP A 1 85 ? 17.498 25.281 45.963 1.00 7.50 241 ASP A N 1
ATOM 659 C CA . ASP A 1 85 ? 18.009 24.132 45.237 1.00 8.65 241 ASP A CA 1
ATOM 660 C C . ASP A 1 85 ? 18.531 23.089 46.222 1.00 8.84 241 ASP A C 1
ATOM 661 O O . ASP A 1 85 ? 19.693 23.145 46.623 1.00 8.39 241 ASP A O 1
ATOM 666 N N . MET A 1 86 ? 17.678 22.145 46.614 1.00 7.44 242 MET A N 1
ATOM 667 C CA . MET A 1 86 ? 18.082 21.109 47.556 1.00 9.02 242 MET A CA 1
ATOM 668 C C . MET A 1 86 ? 19.262 20.292 47.047 1.00 8.99 242 MET A C 1
ATOM 669 O O . MET A 1 86 ? 20.157 19.940 47.803 1.00 8.30 242 MET A O 1
ATOM 674 N N . GLY A 1 87 ? 19.248 19.958 45.765 1.00 10.04 243 GLY A N 1
ATOM 675 C CA . GLY A 1 87 ? 20.346 19.187 45.209 1.00 11.62 243 GLY A CA 1
ATOM 676 C C . GLY A 1 87 ? 21.678 19.895 45.401 1.00 12.26 243 GLY A C 1
ATOM 677 O O . GLY A 1 87 ? 22.676 19.289 45.798 1.00 10.39 243 GLY A O 1
ATOM 678 N N . ALA A 1 88 ? 21.692 21.195 45.131 1.00 10.46 244 ALA A N 1
ATOM 679 C CA . ALA A 1 88 ? 22.908 21.990 45.271 1.00 8.58 244 ALA A CA 1
ATOM 680 C C . ALA A 1 88 ? 23.332 22.111 46.729 1.00 8.76 244 ALA A C 1
ATOM 681 O O . ALA A 1 88 ? 24.524 22.090 47.032 1.00 5.34 244 ALA A O 1
ATOM 683 N N . LEU A 1 89 ? 22.362 22.250 47.628 1.00 6.78 245 LEU A N 1
ATOM 684 C CA . LEU A 1 89 ? 22.671 22.367 49.048 1.00 7.79 245 LEU A CA 1
ATOM 685 C C . LEU A 1 89 ? 23.344 21.110 49.566 1.00 7.46 245 LEU A C 1
ATOM 686 O O . LEU A 1 89 ? 24.249 21.183 50.397 1.00 5.49 245 LEU A O 1
ATOM 691 N N . VAL A 1 90 ? 22.900 19.957 49.074 1.00 7.67 246 VAL A N 1
ATOM 692 C CA . VAL A 1 90 ? 23.457 18.683 49.523 1.00 8.73 246 VAL A CA 1
ATOM 693 C C . VAL A 1 90 ? 24.732 18.265 48.800 1.00 8.96 246 VAL A C 1
ATOM 694 O O . VAL A 1 90 ? 25.570 17.558 49.367 1.00 8.05 246 VAL A O 1
ATOM 698 N N . ALA A 1 91 ? 24.885 18.697 47.551 1.00 7.80 247 ALA A N 1
ATOM 699 C CA . ALA A 1 91 ? 26.072 18.335 46.770 1.00 9.36 247 ALA A CA 1
ATOM 700 C C . ALA A 1 91 ? 27.393 18.699 47.451 1.00 9.95 247 ALA A C 1
ATOM 701 O O . ALA A 1 91 ? 27.687 19.873 47.680 1.00 10.35 247 ALA A O 1
ATOM 703 N N . GLY A 1 92 ? 28.190 17.677 47.760 1.00 8.48 248 GLY A N 1
ATOM 704 C CA . GLY A 1 92 ? 29.479 17.885 48.400 1.00 9.93 248 GLY A CA 1
ATOM 705 C C . GLY A 1 92 ? 29.445 18.276 49.867 1.00 8.81 248 GLY A C 1
ATOM 706 O O . GLY A 1 92 ? 30.496 18.528 50.451 1.00 8.75 248 GLY A O 1
ATOM 707 N N . ALA A 1 93 ? 28.259 18.307 50.471 1.00 7.60 249 ALA A N 1
ATOM 708 C CA . ALA A 1 93 ? 28.102 18.696 51.875 1.00 8.49 249 ALA A CA 1
ATOM 709 C C . ALA A 1 93 ? 28.397 17.566 52.849 1.00 8.95 249 ALA A C 1
ATOM 710 O O . ALA A 1 93 ? 28.988 17.786 53.902 1.00 8.47 249 ALA A O 1
ATOM 712 N N . LYS A 1 94 ? 27.954 16.366 52.492 1.00 8.23 250 LYS A N 1
ATOM 713 C CA . LYS A 1 94 ? 28.142 15.156 53.290 1.00 8.90 250 LYS A CA 1
ATOM 714 C C . LYS A 1 94 ? 27.461 15.138 54.663 1.00 10.06 250 LYS A C 1
ATOM 715 O O . LYS A 1 94 ? 26.760 14.171 54.992 1.00 8.91 250 LYS A O 1
ATOM 721 N N . TYR A 1 95 ? 27.639 16.206 55.445 1.00 8.33 251 TYR A N 1
ATOM 722 C CA . TYR A 1 95 ? 27.076 16.284 56.798 1.00 8.71 251 TYR A CA 1
ATOM 723 C C . TYR A 1 95 ? 25.902 17.239 56.988 1.00 10.27 251 TYR A C 1
ATOM 724 O O . TYR A 1 95 ? 25.800 18.257 56.314 1.00 8.74 251 TYR A O 1
ATOM 733 N N . ARG A 1 96 ? 25.014 16.897 57.920 1.00 9.53 252 ARG A N 1
ATOM 734 C CA . ARG A 1 96 ? 23.865 17.748 58.214 1.00 10.65 252 ARG A CA 1
ATOM 735 C C . ARG A 1 96 ? 24.340 19.129 58.660 1.00 10.69 252 ARG A C 1
ATOM 736 O O . ARG A 1 96 ? 23.722 20.140 58.329 1.00 9.75 252 ARG A O 1
ATOM 744 N N . GLY A 1 97 ? 25.430 19.165 59.423 1.00 10.66 253 GLY A N 1
ATOM 745 C CA . GLY A 1 97 ? 25.965 20.431 59.900 1.00 11.79 253 GLY A CA 1
ATOM 746 C C . GLY A 1 97 ? 26.398 21.361 58.779 1.00 11.76 253 GLY A C 1
ATOM 747 O O . GLY A 1 97 ? 26.204 22.581 58.850 1.00 11.46 253 GLY A O 1
ATOM 748 N N . GLU A 1 98 ? 26.991 20.785 57.739 1.00 9.01 254 GLU A N 1
ATOM 749 C CA . GLU A 1 98 ? 27.443 21.568 56.592 1.00 8.43 254 GLU A CA 1
ATOM 750 C C . GLU A 1 98 ? 26.218 22.080 55.830 1.00 8.74 254 GLU A C 1
ATOM 751 O O . GLU A 1 98 ? 26.179 23.232 55.391 1.00 8.40 254 GLU A O 1
ATOM 757 N N . PHE A 1 99 ? 25.211 21.219 55.694 1.00 6.64 255 PHE A N 1
ATOM 758 C CA . PHE A 1 99 ? 23.970 21.587 55.013 1.00 8.00 255 PHE A CA 1
ATOM 759 C C . PHE A 1 99 ? 23.321 22.764 55.754 1.00 8.27 255 PHE A C 1
ATOM 760 O O . PHE A 1 99 ? 22.910 23.748 55.144 1.00 8.87 255 PHE A O 1
ATOM 768 N N . GLU A 1 100 ? 23.232 22.647 57.078 1.00 10.37 256 GLU A N 1
ATOM 769 C CA . GLU A 1 100 ? 22.636 23.691 57.908 1.00 14.53 256 GLU A CA 1
ATOM 770 C C . GLU A 1 100 ? 23.389 25.007 57.759 1.00 10.13 256 GLU A C 1
ATOM 771 O O . GLU A 1 100 ? 22.790 26.080 57.688 1.00 8.39 256 GLU A O 1
ATOM 777 N N . GLU A 1 101 ? 24.710 24.924 57.726 1.00 9.95 257 GLU A N 1
ATOM 778 C CA . GLU A 1 101 ? 25.535 26.118 57.577 1.00 11.01 257 GLU A CA 1
ATOM 779 C C . GLU A 1 101 ? 25.225 26.820 56.258 1.00 9.05 257 GLU A C 1
ATOM 780 O O . GLU A 1 101 ? 25.147 28.052 56.188 1.00 8.47 257 GLU A O 1
ATOM 786 N N . ARG A 1 102 ? 25.048 26.028 55.206 1.00 6.43 258 ARG A N 1
ATOM 787 C CA . ARG A 1 102 ? 24.739 26.575 53.893 1.00 5.84 258 ARG A CA 1
ATOM 788 C C . ARG A 1 102 ? 23.361 27.217 53.884 1.00 6.49 258 ARG A C 1
ATOM 789 O O . ARG A 1 102 ? 23.163 28.274 53.285 1.00 7.76 258 ARG A O 1
ATOM 797 N N . LEU A 1 103 ? 22.404 26.570 54.544 1.00 8.30 259 LEU A N 1
ATOM 798 C CA . LEU A 1 103 ? 21.043 27.103 54.596 1.00 10.95 259 LEU A CA 1
ATOM 799 C C . LEU A 1 103 ? 21.046 28.405 55.392 1.00 11.61 259 LEU A C 1
ATOM 800 O O . LEU A 1 103 ? 20.334 29.364 55.066 1.00 11.34 259 LEU A O 1
ATOM 805 N N . LY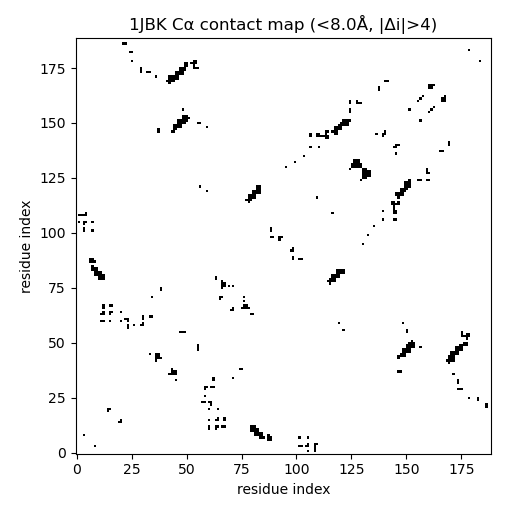S A 1 104 ? 21.867 28.443 56.434 1.00 10.90 260 LYS A N 1
ATOM 806 C CA . LYS A 1 104 ? 21.968 29.635 57.258 1.00 12.76 260 LYS A CA 1
ATOM 807 C C . LYS A 1 104 ? 22.497 30.777 56.392 1.00 11.72 260 LYS A C 1
ATOM 808 O O . LYS A 1 104 ? 22.044 31.915 56.510 1.00 11.53 260 LYS A O 1
ATOM 814 N N . GLY A 1 105 ? 23.452 30.461 55.518 1.00 9.94 261 GLY A N 1
ATOM 815 C CA . GLY A 1 105 ? 24.016 31.472 54.640 1.00 10.24 261 GLY A CA 1
ATOM 816 C C . GLY A 1 105 ? 22.962 32.025 53.698 1.00 11.05 261 GLY A C 1
ATOM 817 O O . GLY A 1 105 ? 22.918 33.226 53.408 1.00 11.04 261 GLY A O 1
ATOM 818 N N . VAL A 1 106 ? 22.107 31.140 53.203 1.00 8.52 262 VAL A N 1
ATOM 819 C CA . VAL A 1 106 ? 21.048 31.555 52.300 1.00 8.46 262 VAL A CA 1
ATOM 820 C C . VAL A 1 106 ? 20.139 32.545 53.016 1.00 7.82 262 VAL A C 1
ATOM 821 O O . VAL A 1 106 ? 19.826 33.615 52.488 1.00 9.21 262 VAL A O 1
ATOM 825 N N . LEU A 1 107 ? 19.719 32.183 54.224 1.00 8.81 263 LEU A N 1
ATOM 826 C CA . LEU A 1 107 ? 18.838 33.044 54.998 1.00 10.87 263 LEU A CA 1
ATOM 827 C C . LEU A 1 107 ? 19.506 34.381 55.304 1.00 12.30 263 LEU A C 1
ATOM 828 O O . LEU A 1 107 ? 18.850 35.418 55.293 1.00 11.23 263 LEU A O 1
ATOM 833 N N . ASN A 1 108 ? 20.810 34.364 55.566 1.00 13.70 264 ASN A N 1
ATOM 834 C CA . ASN A 1 108 ? 21.530 35.606 55.840 1.00 17.36 264 ASN A CA 1
ATOM 835 C C . ASN A 1 108 ? 21.472 36.520 54.618 1.00 16.25 264 ASN A C 1
ATOM 836 O O . ASN A 1 108 ? 21.203 37.722 54.739 1.00 16.59 264 ASN A O 1
ATOM 841 N N . ASP A 1 109 ? 21.730 35.953 53.441 1.00 14.62 265 ASP A N 1
ATOM 842 C CA . ASP A 1 109 ? 21.696 36.733 52.206 1.00 14.92 265 ASP A CA 1
ATOM 843 C C . ASP A 1 109 ? 20.301 37.315 51.992 1.00 15.95 265 ASP A C 1
ATOM 844 O O . ASP A 1 109 ? 20.150 38.473 51.587 1.00 15.03 265 ASP A O 1
ATOM 849 N N . LEU A 1 110 ? 19.282 36.506 52.265 1.00 14.50 266 LEU A N 1
ATOM 850 C CA . LEU A 1 110 ? 17.904 36.946 52.096 1.00 15.80 266 LEU A CA 1
ATOM 851 C C . LEU A 1 110 ? 17.540 38.055 53.079 1.00 17.33 266 LEU A C 1
ATOM 852 O O . LEU A 1 110 ? 16.700 38.905 52.780 1.00 17.71 266 LEU A O 1
ATOM 857 N N . ALA A 1 111 ? 18.170 38.049 54.250 1.00 18.45 267 ALA A N 1
ATOM 858 C CA . ALA A 1 111 ? 17.893 39.069 55.252 1.00 20.89 267 ALA A CA 1
ATOM 859 C C . ALA A 1 111 ? 18.420 40.414 54.774 1.00 23.95 267 ALA A C 1
ATOM 860 O O . ALA A 1 111 ? 17.969 41.464 55.232 1.00 24.69 267 ALA A O 1
ATOM 862 N N . LYS A 1 112 ? 19.376 40.374 53.853 1.00 25.68 268 LYS A N 1
ATOM 863 C CA . LYS A 1 112 ? 19.956 41.589 53.304 1.00 29.77 268 LYS A CA 1
ATOM 864 C C . LYS A 1 112 ? 19.129 42.101 52.123 1.00 31.74 268 LYS A C 1
ATOM 865 O O . LYS A 1 112 ? 19.130 43.297 51.828 1.00 33.08 268 LYS A O 1
ATOM 871 N N . GLN A 1 113 ? 18.418 41.197 51.455 1.00 31.94 269 GLN A N 1
ATOM 872 C CA . GLN A 1 113 ? 17.583 41.579 50.321 1.00 36.86 269 GLN A CA 1
ATOM 873 C C . GLN A 1 113 ? 16.118 41.603 50.720 1.00 34.90 269 GLN A C 1
ATOM 874 O O . GLN A 1 113 ? 15.237 41.400 49.886 1.00 33.37 269 GLN A O 1
ATOM 880 N N . GLU A 1 114 ? 15.863 41.850 51.999 1.00 35.73 270 GLU A N 1
ATOM 881 C CA . GLU A 1 114 ? 14.498 41.892 52.505 1.00 37.79 270 GLU A CA 1
ATOM 882 C C . GLU A 1 114 ? 13.578 42.639 51.546 1.00 37.44 270 GLU A C 1
ATOM 883 O O . GLU A 1 114 ? 13.901 43.731 51.079 1.00 36.00 270 GLU A O 1
ATOM 889 N N . GLY A 1 115 ? 12.438 42.026 51.241 1.00 39.57 271 GLY A N 1
ATOM 890 C CA . GLY A 1 115 ? 11.470 42.641 50.351 1.00 38.65 271 GLY A CA 1
ATOM 891 C C . GLY A 1 115 ? 11.795 42.642 48.867 1.00 35.42 271 GLY A C 1
ATOM 892 O O . GLY A 1 115 ? 11.028 43.192 48.074 1.00 38.37 271 GLY A O 1
ATOM 893 N N . ASN A 1 116 ? 12.910 42.032 48.475 1.00 27.78 272 ASN A N 1
ATOM 894 C CA . ASN A 1 116 ? 13.288 42.005 47.064 1.00 23.54 272 ASN A CA 1
ATOM 895 C C . ASN A 1 116 ? 13.263 40.601 46.461 1.00 17.62 272 ASN A C 1
ATOM 896 O O . ASN A 1 116 ? 13.203 40.434 45.237 1.00 13.87 272 ASN A O 1
ATOM 901 N N . VAL A 1 117 ? 13.308 39.594 47.325 1.00 13.92 273 VAL A N 1
ATOM 902 C CA . VAL A 1 117 ? 13.311 38.213 46.866 1.00 12.88 273 VAL A CA 1
ATOM 903 C C . VAL A 1 117 ? 12.217 37.370 47.488 1.00 10.45 273 VAL A C 1
ATOM 904 O O . VAL A 1 117 ? 11.881 37.527 48.662 1.00 11.00 273 VAL A O 1
ATOM 908 N N . ILE A 1 118 ? 11.657 36.481 46.678 1.00 10.73 274 ILE A N 1
ATOM 909 C CA . ILE A 1 118 ? 10.631 35.552 47.126 1.00 9.61 274 ILE A CA 1
ATOM 910 C C . ILE A 1 118 ? 11.282 34.192 46.942 1.00 9.80 274 ILE A C 1
ATOM 911 O O . ILE A 1 118 ? 11.674 33.840 45.829 1.00 9.21 274 ILE A O 1
ATOM 916 N N . LEU A 1 119 ? 11.428 33.440 48.032 1.00 9.10 275 LEU A N 1
ATOM 917 C CA . LEU A 1 119 ? 12.068 32.130 47.952 1.00 7.46 275 LEU A CA 1
ATOM 918 C C . LEU A 1 119 ? 11.059 30.999 47.870 1.00 8.77 275 LEU A C 1
ATOM 919 O O . LEU A 1 119 ? 10.130 30.946 48.663 1.00 6.28 275 LEU A O 1
ATOM 924 N N . PHE A 1 120 ? 11.229 30.093 46.912 1.00 7.24 276 PHE A N 1
ATOM 925 C CA . PHE A 1 120 ? 10.312 28.965 46.801 1.00 8.97 276 PHE A CA 1
ATOM 926 C C . PHE A 1 120 ? 10.949 27.745 47.442 1.00 8.22 276 PHE A C 1
ATOM 927 O O . PHE A 1 120 ? 12.033 27.312 47.036 1.00 6.15 276 PHE A O 1
ATOM 935 N N . ILE A 1 121 ? 10.276 27.201 48.452 1.00 7.72 277 ILE A N 1
ATOM 936 C CA . ILE A 1 121 ? 10.763 26.022 49.153 1.00 7.13 277 ILE A CA 1
ATOM 937 C C . ILE A 1 121 ? 9.828 24.857 48.858 1.00 8.16 277 ILE A C 1
ATOM 938 O O . ILE A 1 121 ? 8.728 24.782 49.405 1.00 7.83 277 ILE A O 1
ATOM 943 N N . ASP A 1 122 ? 10.264 23.956 47.983 1.00 6.46 278 ASP A N 1
ATOM 944 C CA . ASP A 1 122 ? 9.461 22.795 47.632 1.00 7.00 278 ASP A CA 1
ATOM 945 C C . ASP A 1 122 ? 9.552 21.778 48.768 1.00 7.19 278 ASP A C 1
ATOM 946 O O . ASP A 1 122 ? 10.572 21.719 49.457 1.00 7.30 278 ASP A O 1
ATOM 951 N N . GLU A 1 123 ? 8.489 20.996 48.969 1.00 7.34 279 GLU A N 1
ATOM 952 C CA . GLU A 1 123 ? 8.441 20.001 50.044 1.00 8.36 279 GLU A CA 1
ATOM 953 C C . GLU A 1 123 ? 8.857 20.645 51.366 1.00 9.18 279 GLU A C 1
ATOM 954 O O . GLU A 1 123 ? 9.714 20.137 52.088 1.00 7.40 279 GLU A O 1
ATOM 960 N N . LEU A 1 124 ? 8.215 21.771 51.664 1.00 8.64 280 LEU A N 1
ATOM 961 C CA . LEU A 1 124 ? 8.483 22.573 52.854 1.00 8.49 280 LEU A CA 1
ATOM 962 C C . LEU A 1 124 ? 8.542 21.802 54.168 1.00 8.67 280 LEU A C 1
ATOM 963 O O . LEU A 1 124 ? 9.364 22.105 55.042 1.00 8.77 280 LEU A O 1
ATOM 968 N N . HIS A 1 125 ? 7.668 20.815 54.319 1.00 6.06 281 HIS A N 1
ATOM 969 C CA . HIS A 1 125 ? 7.629 20.018 55.544 1.00 7.79 281 HIS A CA 1
ATOM 970 C C . HIS A 1 125 ? 8.981 19.382 55.893 1.00 8.46 281 HIS A C 1
ATOM 971 O O . HIS A 1 125 ? 9.313 19.210 57.067 1.00 10.04 281 HIS A O 1
ATOM 978 N N . THR A 1 126 ? 9.759 19.035 54.873 1.00 9.52 282 THR A N 1
ATOM 979 C CA . THR A 1 126 ? 11.058 18.406 55.092 1.00 12.67 282 THR A CA 1
ATOM 980 C C . THR A 1 126 ? 12.064 19.333 55.778 1.00 13.27 282 THR A C 1
ATOM 981 O O . THR A 1 126 ? 13.089 18.882 56.283 1.00 13.61 282 THR A O 1
ATOM 985 N N . MET A 1 127 ? 11.776 20.628 55.792 1.00 13.99 283 MET A N 1
ATOM 986 C CA . MET A 1 127 ? 12.674 21.590 56.420 1.00 17.21 283 MET A CA 1
ATOM 987 C C . MET A 1 127 ? 12.226 21.942 57.838 1.00 18.66 283 MET A C 1
ATOM 988 O O . MET A 1 127 ? 12.934 22.649 58.557 1.00 17.57 283 MET A O 1
ATOM 993 N N . VAL A 1 128 ? 11.061 21.444 58.248 1.00 19.75 284 VAL A N 1
ATOM 994 C CA . VAL A 1 128 ? 10.549 21.755 59.583 1.00 20.85 284 VAL A CA 1
ATOM 995 C C . VAL A 1 128 ? 10.083 20.574 60.438 1.00 23.83 284 VAL A C 1
ATOM 996 O O . VAL A 1 128 ? 9.136 20.708 61.214 1.00 25.96 284 VAL A O 1
ATOM 1000 N N . GLY A 1 129 ? 10.735 19.423 60.305 1.00 24.39 285 GLY A N 1
ATOM 1001 C CA . GLY A 1 129 ? 10.346 18.286 61.121 1.00 24.61 285 GLY A CA 1
ATOM 1002 C C . GLY A 1 129 ? 10.126 16.960 60.431 1.00 25.25 285 GLY A C 1
ATOM 1003 O O . GLY A 1 129 ? 10.177 15.913 61.083 1.00 25.15 285 GLY A O 1
ATOM 1004 N N . ALA A 1 130 ? 9.879 16.986 59.126 1.00 24.19 286 ALA A N 1
ATOM 1005 C CA . ALA A 1 130 ? 9.645 15.755 58.378 1.00 26.58 286 ALA A CA 1
ATOM 1006 C C . ALA A 1 130 ? 10.952 15.120 57.916 1.00 28.06 286 ALA A C 1
ATOM 1007 O O . ALA A 1 130 ? 12.018 15.741 58.122 1.00 29.11 286 ALA A O 1
ATOM 1009 N N . MET A 1 137 ? 17.006 17.215 60.663 1.00 49.17 293 MET A N 1
ATOM 1010 C CA . MET A 1 137 ? 16.969 18.191 59.530 1.00 46.65 293 MET A CA 1
ATOM 1011 C C . MET A 1 137 ? 15.844 19.197 59.721 1.00 42.68 293 MET A C 1
ATOM 1012 O O . MET A 1 137 ? 15.127 19.538 58.780 1.00 46.31 293 MET A O 1
ATOM 1017 N N . ASP A 1 138 ? 15.700 19.670 60.953 1.00 33.78 294 ASP A N 1
ATOM 1018 C CA . ASP A 1 138 ? 14.661 20.629 61.288 1.00 26.73 294 ASP A CA 1
ATOM 1019 C C . ASP A 1 138 ? 15.251 22.030 61.378 1.00 22.34 294 ASP A C 1
ATOM 1020 O O . ASP A 1 138 ? 15.889 22.381 62.371 1.00 22.01 294 ASP A O 1
ATOM 1025 N N . ALA A 1 139 ? 15.034 22.825 60.337 1.00 19.12 295 ALA A N 1
ATOM 1026 C CA . ALA A 1 139 ? 15.545 24.185 60.292 1.00 15.89 295 ALA A CA 1
ATOM 1027 C C . ALA A 1 139 ? 14.519 25.175 60.839 1.00 15.07 295 ALA A C 1
ATOM 1028 O O . ALA A 1 139 ? 14.648 26.378 60.643 1.00 14.21 295 ALA A O 1
ATOM 1030 N N . GLY A 1 140 ? 13.501 24.665 61.525 1.00 16.23 296 GLY A N 1
ATOM 1031 C CA . GLY A 1 140 ? 12.479 25.537 62.083 1.00 17.26 296 GLY A CA 1
ATOM 1032 C C . GLY A 1 140 ? 13.019 26.689 62.911 1.00 18.20 296 GLY A C 1
ATOM 1033 O O . GLY A 1 140 ? 12.521 27.813 62.821 1.00 17.17 296 GLY A O 1
ATOM 1034 N N . ASN A 1 141 ? 14.040 26.412 63.716 1.00 20.71 297 ASN A N 1
ATOM 1035 C CA . ASN A 1 141 ? 14.646 27.425 64.570 1.00 23.37 297 ASN A CA 1
ATOM 1036 C C . ASN A 1 141 ? 15.152 28.650 63.821 1.00 20.67 297 ASN A C 1
ATOM 1037 O O . ASN A 1 141 ? 15.091 29.760 64.349 1.00 19.78 297 ASN A O 1
ATOM 1042 N N . MET A 1 142 ? 15.649 28.458 62.602 1.00 16.75 298 MET A N 1
ATOM 1043 C CA . MET A 1 142 ? 16.148 29.580 61.821 1.00 16.58 298 MET A CA 1
ATOM 1044 C C . MET A 1 142 ? 15.059 30.170 60.932 1.00 14.01 298 MET A C 1
ATOM 1045 O O . MET A 1 142 ? 15.044 31.380 60.686 1.00 11.97 298 MET A O 1
ATOM 1050 N N . LEU A 1 143 ? 14.138 29.322 60.478 1.00 11.38 299 LEU A N 1
ATOM 1051 C CA . LEU A 1 143 ? 13.052 29.762 59.607 1.00 10.12 299 LEU A CA 1
ATOM 1052 C C . LEU A 1 143 ? 11.994 30.583 60.321 1.00 9.74 299 LEU A C 1
ATOM 1053 O O . LEU A 1 143 ? 11.504 31.577 59.780 1.00 8.89 299 LEU A O 1
ATOM 1058 N N . LYS A 1 144 ? 11.642 30.178 61.536 1.00 10.21 300 LYS A N 1
ATOM 1059 C CA . LYS A 1 144 ? 10.610 30.887 62.288 1.00 10.60 300 LYS A CA 1
ATOM 1060 C C . LYS A 1 144 ? 10.858 32.385 62.461 1.00 12.11 300 LYS A C 1
ATOM 1061 O O . LYS A 1 144 ? 9.997 33.201 62.116 1.00 10.28 300 LYS A O 1
ATOM 1067 N N . PRO A 1 145 ? 12.026 32.776 62.999 1.00 11.54 301 PRO A N 1
ATOM 1068 C CA . PRO A 1 145 ? 12.258 34.215 63.156 1.00 12.14 301 PRO A CA 1
ATOM 1069 C C . PRO A 1 145 ? 12.419 34.936 61.817 1.00 10.48 301 PRO A C 1
ATOM 1070 O O . PRO A 1 145 ? 12.044 36.099 61.682 1.00 10.08 301 PRO A O 1
ATOM 1074 N N . ALA A 1 146 ? 12.971 34.244 60.825 1.00 9.52 302 ALA A N 1
ATOM 1075 C CA . ALA A 1 146 ? 13.145 34.850 59.509 1.00 9.21 302 ALA A CA 1
ATOM 1076 C C . ALA A 1 146 ? 11.781 35.236 58.944 1.00 8.25 302 ALA A C 1
ATOM 1077 O O . ALA A 1 146 ? 11.597 36.334 58.409 1.00 9.22 302 ALA A O 1
ATOM 1079 N N . LEU A 1 147 ? 10.827 34.322 59.068 1.00 7.64 303 LEU A N 1
ATOM 1080 C CA . LEU A 1 147 ? 9.474 34.553 58.595 1.00 8.87 303 LEU A CA 1
ATOM 1081 C C . LEU A 1 147 ? 8.796 35.665 59.392 1.00 9.21 303 LEU A C 1
ATOM 1082 O O . LEU A 1 147 ? 8.148 36.546 58.823 1.00 9.70 303 LEU A O 1
ATOM 1087 N N . ALA A 1 148 ? 8.937 35.612 60.714 1.00 11.36 304 ALA A N 1
ATOM 1088 C CA . ALA A 1 148 ? 8.322 36.609 61.585 1.00 13.36 304 ALA A CA 1
ATOM 1089 C C . ALA A 1 148 ? 8.843 38.028 61.355 1.00 14.34 304 ALA A C 1
ATOM 1090 O O . ALA A 1 148 ? 8.096 39.003 61.499 1.00 15.83 304 ALA A O 1
ATOM 1092 N N . ARG A 1 149 ? 10.117 38.141 60.991 1.00 9.58 305 ARG A N 1
ATOM 1093 C CA . ARG A 1 149 ? 10.747 39.440 60.769 1.00 8.16 305 ARG A CA 1
ATOM 1094 C C . ARG A 1 149 ? 10.705 39.910 59.320 1.00 9.53 305 ARG A C 1
ATOM 1095 O O . ARG A 1 149 ? 11.179 41.000 59.004 1.00 8.78 305 ARG A O 1
ATOM 1103 N N . GLY A 1 150 ? 10.138 39.096 58.436 1.00 9.01 306 GLY A N 1
ATOM 1104 C CA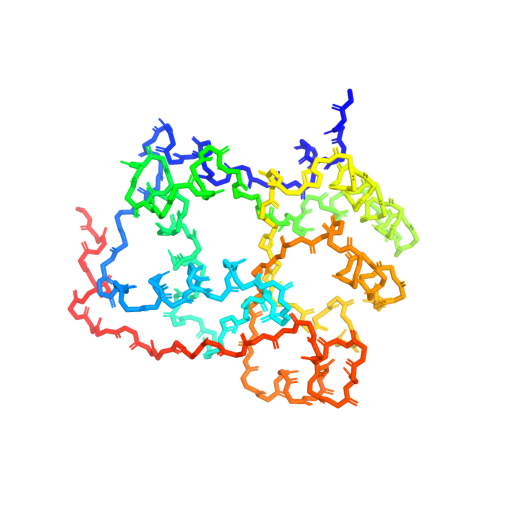 . GLY A 1 150 ? 10.064 39.492 57.042 1.00 11.90 306 GLY A CA 1
ATOM 1105 C C . GLY A 1 150 ? 11.397 39.365 56.330 1.00 11.88 306 GLY A C 1
ATOM 1106 O O . GLY A 1 150 ? 11.570 39.907 55.238 1.00 14.17 306 GLY A O 1
ATOM 1107 N N . GLU A 1 151 ? 12.341 38.658 56.948 1.00 9.58 307 GLU A N 1
ATOM 1108 C CA . GLU A 1 151 ? 13.662 38.452 56.356 1.00 8.94 307 GLU A CA 1
ATOM 1109 C C . GLU A 1 151 ? 13.572 37.318 55.340 1.00 9.99 307 GLU A C 1
ATOM 1110 O O . GLU A 1 151 ? 14.470 37.113 54.524 1.00 10.37 307 GLU A O 1
ATOM 1116 N N . LEU A 1 152 ? 12.473 36.579 55.416 1.00 9.17 308 LEU A N 1
ATOM 1117 C CA . LEU A 1 152 ? 12.210 35.479 54.503 1.00 8.78 308 LEU A CA 1
ATOM 1118 C C . LEU A 1 152 ? 10.768 35.626 54.045 1.00 9.42 308 LEU A C 1
ATOM 1119 O O . LEU A 1 152 ? 9.850 35.626 54.860 1.00 7.60 308 LEU A O 1
ATOM 1124 N N . HIS A 1 153 ? 10.578 35.797 52.744 1.00 7.42 309 HIS A N 1
ATOM 1125 C CA . HIS A 1 153 ? 9.241 35.904 52.185 1.00 8.08 309 HIS A CA 1
ATOM 1126 C C . HIS A 1 153 ? 9.236 34.713 51.241 1.00 9.13 309 HIS A C 1
ATOM 1127 O O . HIS A 1 153 ? 10.021 34.665 50.292 1.00 6.99 309 HIS A O 1
ATOM 1134 N N . CYS A 1 154 ? 8.384 33.731 51.491 1.00 9.11 310 CYS A N 1
ATOM 1135 C CA . CYS A 1 154 ? 8.443 32.578 50.610 1.00 14.83 310 CYS A CA 1
ATOM 1136 C C . CYS A 1 154 ? 7.137 31.935 50.212 1.00 11.87 310 CYS A C 1
ATOM 1137 O O . CYS A 1 154 ? 6.068 32.256 50.734 1.00 10.07 310 CYS A O 1
ATOM 1140 N N . VAL A 1 155 ? 7.261 31.040 49.237 1.00 10.51 311 VAL A N 1
ATOM 1141 C CA . VAL A 1 155 ? 6.161 30.244 48.728 1.00 7.99 311 VAL A CA 1
ATOM 1142 C C . VAL A 1 155 ? 6.620 28.821 49.040 1.00 8.32 311 VAL A C 1
ATOM 1143 O O . VAL A 1 155 ? 7.759 28.450 48.741 1.00 9.18 311 VAL A O 1
ATOM 1147 N N . GLY A 1 156 ? 5.753 28.045 49.675 1.00 6.29 312 GLY A N 1
ATOM 1148 C CA . GLY A 1 156 ? 6.099 26.675 49.997 1.00 8.52 312 GLY A CA 1
ATOM 1149 C C . GLY A 1 156 ? 5.187 25.741 49.230 1.00 7.31 312 GLY A C 1
ATOM 1150 O O . GLY A 1 156 ? 4.245 26.195 48.591 1.00 5.31 312 GLY A O 1
ATOM 1151 N N . ALA A 1 157 ? 5.474 24.445 49.269 1.00 7.34 313 ALA A N 1
ATOM 1152 C CA . ALA A 1 157 ? 4.625 23.461 48.600 1.00 8.71 313 ALA A CA 1
ATOM 1153 C C . ALA A 1 157 ? 4.666 22.161 49.391 1.00 9.25 313 ALA A C 1
ATOM 1154 O O . ALA A 1 157 ? 5.741 21.676 49.735 1.00 8.75 313 ALA A O 1
ATOM 1156 N N . THR A 1 158 ? 3.493 21.605 49.685 1.00 7.15 314 THR A N 1
ATOM 1157 C CA . THR A 1 158 ? 3.390 20.356 50.445 1.00 9.77 314 THR A CA 1
ATOM 1158 C C . THR A 1 158 ? 2.024 19.743 50.178 1.00 7.81 314 THR A C 1
ATOM 1159 O O . THR A 1 158 ? 1.239 20.293 49.410 1.00 6.97 314 THR A O 1
ATOM 1163 N N . THR A 1 159 ? 1.747 18.600 50.802 1.00 7.40 315 THR A N 1
ATOM 1164 C CA . THR A 1 159 ? 0.442 17.962 50.663 1.00 8.04 315 THR A CA 1
ATOM 1165 C C . THR A 1 159 ? -0.363 18.461 51.861 1.00 8.45 315 THR A C 1
ATOM 1166 O O . THR A 1 159 ? 0.209 19.010 52.802 1.00 7.83 315 THR A O 1
ATOM 1170 N N . LEU A 1 160 ? -1.680 18.268 51.842 1.00 7.15 316 LEU A N 1
ATOM 1171 C CA . LEU A 1 160 ? -2.501 18.714 52.961 1.00 7.29 316 LEU A CA 1
ATOM 1172 C C . LEU A 1 160 ? -2.098 18.028 54.271 1.00 7.95 316 LEU A C 1
ATOM 1173 O O . LEU A 1 160 ? -1.948 18.685 55.307 1.00 7.09 316 LEU A O 1
ATOM 1178 N N . ASP A 1 161 ? -1.919 16.711 54.236 1.00 9.32 317 ASP A N 1
ATOM 1179 C CA . ASP A 1 161 ? -1.543 15.989 55.447 1.00 11.09 317 ASP A CA 1
ATOM 1180 C C . ASP A 1 161 ? -0.188 16.428 55.994 1.00 11.37 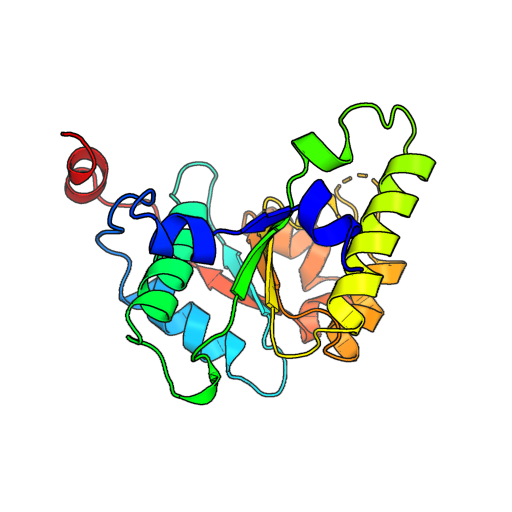317 ASP A C 1
ATOM 1181 O O . ASP A 1 161 ? 0.014 16.469 57.208 1.00 10.48 317 ASP A O 1
ATOM 1186 N N . GLU A 1 162 ? 0.739 16.756 55.099 1.00 9.55 318 GLU A N 1
ATOM 1187 C CA . GLU A 1 162 ? 2.064 17.202 55.519 1.00 10.32 318 GLU A CA 1
ATOM 1188 C C . GLU A 1 162 ? 1.949 18.585 56.141 1.00 8.30 318 GLU A C 1
ATOM 1189 O O . GLU A 1 162 ? 2.631 18.893 57.120 1.00 8.79 318 GLU A O 1
ATOM 1195 N N . TYR A 1 163 ? 1.074 19.418 55.582 1.00 8.13 319 TYR A N 1
ATOM 1196 C CA . TYR A 1 163 ? 0.866 20.761 56.118 1.00 8.45 319 TYR A CA 1
ATOM 1197 C C . TYR A 1 163 ? 0.249 20.670 57.509 1.00 9.42 319 TYR A C 1
ATOM 1198 O O . TYR A 1 163 ? 0.653 21.377 58.426 1.00 8.90 319 TYR A O 1
ATOM 1207 N N . ARG A 1 164 ? -0.745 19.800 57.657 1.00 9.88 320 ARG A N 1
ATOM 1208 C CA . ARG A 1 164 ? -1.410 19.615 58.941 1.00 12.13 320 ARG A CA 1
ATOM 1209 C C . ARG A 1 164 ? -0.454 19.102 60.010 1.00 11.96 320 ARG A C 1
ATOM 1210 O O . ARG A 1 164 ? -0.448 19.592 61.130 1.00 12.19 320 ARG A O 1
ATOM 1218 N N . GLN A 1 165 ? 0.365 18.121 59.665 1.00 10.52 321 GLN A N 1
ATOM 1219 C CA . GLN A 1 165 ? 1.271 17.557 60.652 1.00 13.41 321 GLN A CA 1
ATOM 1220 C C . GLN A 1 165 ? 2.452 18.427 61.054 1.00 13.21 321 GLN A C 1
ATOM 1221 O O . GLN A 1 165 ? 2.774 18.517 62.239 1.00 12.04 321 GLN A O 1
ATOM 1227 N N . TYR A 1 166 ? 3.085 19.073 60.079 1.00 10.75 322 TYR A N 1
ATOM 1228 C CA . TYR A 1 166 ? 4.269 19.877 60.351 1.00 12.96 322 TYR A CA 1
ATOM 1229 C C . TYR A 1 166 ? 4.158 21.399 60.361 1.00 13.47 322 TYR A C 1
ATOM 1230 O O . TYR A 1 166 ? 5.094 22.069 60.795 1.00 14.75 322 TYR A O 1
ATOM 1239 N N . ILE A 1 167 ? 3.046 21.957 59.889 1.00 13.06 323 ILE A N 1
ATOM 1240 C CA . ILE A 1 167 ? 2.908 23.411 59.897 1.00 13.08 323 ILE A CA 1
ATOM 1241 C C . ILE A 1 167 ? 1.738 23.900 60.745 1.00 12.43 323 ILE A C 1
ATOM 1242 O O . ILE A 1 167 ? 1.915 24.722 61.640 1.00 11.69 323 ILE A O 1
ATOM 1247 N N . GLU A 1 168 ? 0.546 23.379 60.474 1.00 15.82 324 GLU A N 1
ATOM 1248 C CA . GLU A 1 168 ? -0.651 23.793 61.200 1.00 19.67 324 GLU A CA 1
ATOM 1249 C C . GLU A 1 168 ? -0.594 23.666 62.724 1.00 18.78 324 GLU A C 1
ATOM 1250 O O . GLU A 1 168 ? -1.171 24.494 63.429 1.00 17.54 324 GLU A O 1
ATOM 1256 N N . LYS A 1 169 ? 0.092 22.644 63.232 1.00 19.14 325 LYS A N 1
ATOM 1257 C CA . LYS A 1 169 ? 0.197 22.426 64.674 1.00 24.08 325 LYS A CA 1
ATOM 1258 C C . LYS A 1 169 ? 1.233 23.305 65.359 1.00 20.46 325 LYS A C 1
ATOM 1259 O O . LYS A 1 169 ? 1.297 23.343 66.586 1.00 19.50 325 LYS A O 1
ATOM 1265 N N . ASP A 1 170 ? 2.037 24.004 64.567 1.00 16.52 326 ASP A N 1
ATOM 1266 C CA . ASP A 1 170 ? 3.095 24.861 65.102 1.00 15.51 326 ASP A CA 1
ATOM 1267 C C . ASP A 1 170 ? 2.765 26.323 64.812 1.00 15.01 326 ASP A C 1
ATOM 1268 O O . ASP A 1 170 ? 2.994 26.809 63.707 1.00 13.69 326 ASP A O 1
ATOM 1273 N N . ALA A 1 171 ? 2.223 27.014 65.815 1.00 13.10 327 ALA A N 1
ATOM 1274 C CA . ALA A 1 171 ? 1.817 28.414 65.675 1.00 13.48 327 ALA A CA 1
ATOM 1275 C C . ALA A 1 171 ? 2.894 29.342 65.119 1.00 11.94 327 ALA A C 1
ATOM 1276 O O . ALA A 1 171 ? 2.594 30.267 64.365 1.00 10.96 327 ALA A O 1
ATOM 1278 N N . ALA A 1 172 ? 4.144 29.097 65.493 1.00 12.24 328 ALA A N 1
ATOM 1279 C CA . ALA A 1 172 ? 5.245 29.927 65.017 1.00 13.92 328 ALA A CA 1
ATOM 1280 C C . ALA A 1 172 ? 5.389 29.820 63.502 1.00 13.05 328 ALA A C 1
ATOM 1281 O O . ALA A 1 172 ? 6.006 30.681 62.869 1.00 11.84 328 ALA A O 1
ATOM 1283 N N . LEU A 1 173 ? 4.824 28.760 62.925 1.00 11.68 329 LEU A N 1
ATOM 1284 C CA . LEU A 1 173 ? 4.868 28.561 61.478 1.00 10.05 329 LEU A CA 1
ATOM 1285 C C . LEU A 1 173 ? 3.510 28.888 60.867 1.00 8.70 329 LEU A C 1
ATOM 1286 O O . LEU A 1 173 ? 3.411 29.659 59.915 1.00 9.00 329 LEU A O 1
ATOM 1291 N N . GLU A 1 174 ? 2.460 28.313 61.438 1.00 12.51 330 GLU A N 1
ATOM 1292 C CA . GLU A 1 174 ? 1.105 28.512 60.931 1.00 13.29 330 GLU A CA 1
ATOM 1293 C C . GLU A 1 174 ? 0.689 29.982 60.790 1.00 13.27 330 GLU A C 1
ATOM 1294 O O . GLU A 1 174 ? 0.052 30.360 59.809 1.00 13.72 330 GLU A O 1
ATOM 13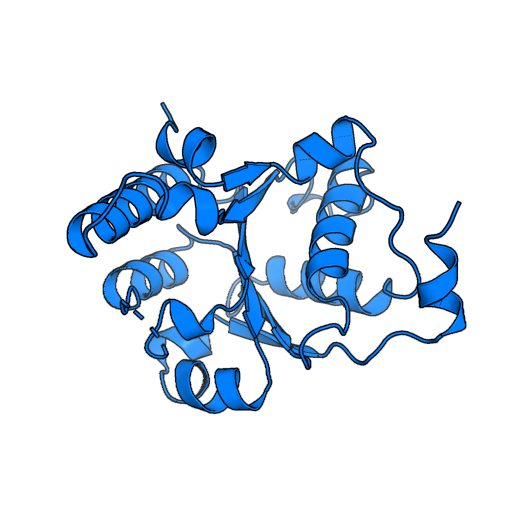00 N N . ARG A 1 175 ? 1.050 30.818 61.757 1.00 12.91 331 ARG A N 1
ATOM 1301 C CA . ARG A 1 175 ? 0.673 32.225 61.693 1.00 12.12 331 ARG A CA 1
ATOM 1302 C C . ARG A 1 175 ? 1.341 32.948 60.516 1.00 11.28 331 ARG A C 1
ATOM 1303 O O . ARG A 1 175 ? 0.914 34.034 60.122 1.00 11.74 331 ARG A O 1
ATOM 1311 N N . ARG A 1 176 ? 2.363 32.334 59.928 1.00 9.78 332 ARG A N 1
ATOM 1312 C CA . ARG A 1 176 ? 3.065 32.963 58.812 1.00 10.78 332 ARG A CA 1
ATOM 1313 C C . ARG A 1 176 ? 2.637 32.426 57.450 1.00 9.80 332 ARG A C 1
ATOM 1314 O O . ARG A 1 176 ? 2.860 33.077 56.429 1.00 8.79 332 ARG A O 1
ATOM 1322 N N . PHE A 1 177 ? 2.036 31.240 57.424 1.00 9.56 333 PHE A N 1
ATOM 1323 C CA . PHE A 1 177 ? 1.642 30.637 56.149 1.00 9.51 333 PHE A CA 1
ATOM 1324 C C . PHE A 1 177 ? 0.147 30.627 55.848 1.00 10.70 333 PHE A C 1
ATOM 1325 O O . PHE A 1 177 ? -0.692 30.666 56.752 1.00 11.94 333 PHE A O 1
ATOM 1333 N N . GLN A 1 178 ? -0.170 30.556 54.558 1.00 9.00 334 GLN A N 1
ATOM 1334 C CA . GLN A 1 178 ? -1.549 30.519 54.088 1.00 8.57 334 GLN A CA 1
ATOM 1335 C C . GLN A 1 178 ? -1.705 29.435 53.027 1.00 8.65 334 GLN A C 1
ATOM 1336 O O . GLN A 1 178 ? -1.017 29.452 52.004 1.00 7.64 334 GLN A O 1
ATOM 1342 N N . LYS A 1 179 ? -2.619 28.503 53.270 1.00 9.97 335 LYS A N 1
ATOM 1343 C CA . LYS A 1 179 ? -2.871 27.430 52.319 1.00 11.07 335 LYS A CA 1
ATOM 1344 C C . LYS A 1 179 ? -3.487 27.958 51.029 1.00 11.27 335 LYS A C 1
ATOM 1345 O O . LYS A 1 179 ? -4.400 28.789 51.058 1.00 11.13 335 LYS A O 1
ATOM 1351 N N . VAL A 1 180 ? -2.962 27.478 49.906 1.00 8.59 336 VAL A N 1
ATOM 1352 C CA . VAL A 1 180 ? -3.464 27.813 48.574 1.00 6.97 336 VAL A CA 1
ATOM 1353 C C . VAL A 1 180 ? -3.557 26.453 47.900 1.00 7.77 336 VAL A C 1
ATOM 1354 O O . VAL A 1 180 ? -2.538 25.847 47.576 1.00 5.72 336 VAL A O 1
ATOM 1358 N N . PHE A 1 181 ? -4.778 25.966 47.701 1.00 8.18 337 PHE A N 1
ATOM 1359 C CA . PHE A 1 181 ? -4.980 24.647 47.119 1.00 8.44 337 PHE A CA 1
ATOM 1360 C C . PHE A 1 181 ? -4.764 24.529 45.614 1.00 8.32 337 PHE A C 1
ATOM 1361 O O . PHE A 1 181 ? -5.057 25.441 44.841 1.00 7.91 337 PHE A O 1
ATOM 1369 N N . VAL A 1 182 ? -4.223 23.387 45.216 1.00 9.33 338 VAL A N 1
ATOM 1370 C CA . VAL A 1 182 ? -3.936 23.101 43.819 1.00 9.01 338 VAL A CA 1
ATOM 1371 C C . VAL A 1 182 ? -4.455 21.709 43.487 1.00 8.90 338 VAL A C 1
ATOM 1372 O O . VAL A 1 182 ? -4.002 20.713 44.057 1.00 10.28 338 VAL A O 1
ATOM 1376 N N . ALA A 1 183 ? -5.407 21.647 42.565 1.00 10.60 339 ALA A N 1
ATOM 1377 C CA . ALA A 1 183 ? -5.975 20.374 42.155 1.00 10.38 339 ALA A CA 1
ATOM 1378 C C . ALA A 1 183 ? -5.267 19.917 40.894 1.00 12.63 339 ALA A C 1
ATOM 1379 O O . ALA A 1 183 ? -4.609 20.713 40.222 1.00 10.26 339 ALA A O 1
ATOM 1381 N N . GLU A 1 184 ? -5.397 18.634 40.574 1.00 15.63 340 GLU A N 1
ATOM 1382 C CA . GLU A 1 184 ? -4.773 18.093 39.374 1.00 20.06 340 GLU A CA 1
ATOM 1383 C C . GLU A 1 184 ? -5.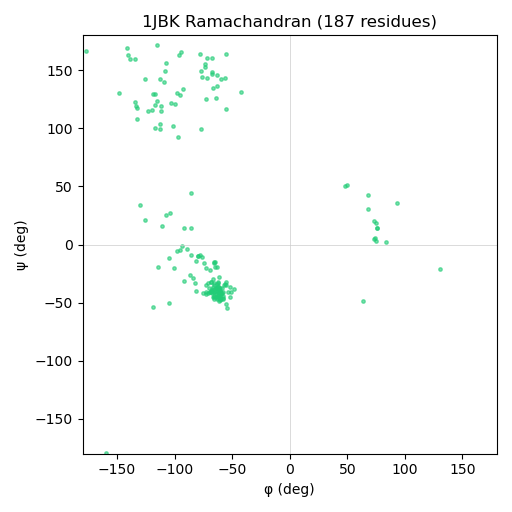240 18.889 38.169 1.00 16.58 340 GLU A C 1
ATOM 1384 O O . GLU A 1 184 ? -6.388 19.325 38.112 1.00 13.19 340 GLU A O 1
ATOM 1390 N N . PRO A 1 185 ? -4.348 19.107 37.195 1.00 14.97 341 PRO A N 1
ATOM 1391 C CA . PRO A 1 185 ? -4.737 19.862 36.005 1.00 13.95 341 PRO A CA 1
ATOM 1392 C C . PRO A 1 185 ? -5.543 18.946 35.092 1.00 10.82 341 PRO A C 1
ATOM 1393 O O . PRO A 1 185 ? -5.534 17.725 35.265 1.00 11.21 341 PRO A O 1
ATOM 1397 N N . SER A 1 186 ? -6.252 19.531 34.137 1.00 9.89 342 SER A N 1
ATOM 1398 C CA . SER A 1 186 ? -7.033 18.729 33.207 1.00 9.78 342 SER A CA 1
ATOM 1399 C C . SER A 1 186 ? -6.065 18.059 32.245 1.00 8.35 342 SER A C 1
ATOM 1400 O O . SER A 1 186 ? -4.949 18.542 32.029 1.00 8.18 342 SER A O 1
ATOM 1403 N N . VAL A 1 187 ? -6.489 16.938 31.675 1.00 7.12 343 VAL A N 1
ATOM 1404 C CA . VAL A 1 187 ? -5.662 16.227 30.715 1.00 8.58 343 VAL A CA 1
ATOM 1405 C C . VAL A 1 187 ? -5.345 17.187 29.570 1.00 8.72 343 VAL A C 1
ATOM 1406 O O . VAL A 1 187 ? -4.219 17.249 29.075 1.00 9.84 343 VAL A O 1
ATOM 1410 N N . GLU A 1 188 ? -6.345 17.959 29.163 1.00 11.66 344 GLU A N 1
ATOM 1411 C CA . GLU A 1 188 ? -6.164 18.911 28.076 1.00 14.50 344 GLU A CA 1
ATOM 1412 C C . GLU A 1 188 ? -5.005 19.870 28.330 1.00 12.83 344 GLU A C 1
ATOM 1413 O O . GLU A 1 188 ? -4.124 20.033 27.482 1.00 11.44 344 GLU A O 1
ATOM 1419 N N . ASP A 1 189 ? -5.000 20.502 29.499 1.00 12.48 345 ASP A N 1
ATOM 1420 C CA . ASP A 1 189 ? -3.931 21.437 29.833 1.00 11.52 345 ASP A CA 1
ATOM 1421 C C . ASP A 1 189 ? -2.574 20.746 30.031 1.00 12.21 345 ASP A C 1
ATOM 1422 O O . ASP A 1 189 ? -1.528 21.320 29.739 1.00 12.55 345 ASP A O 1
ATOM 1427 N N . THR A 1 190 ? -2.590 19.516 30.525 1.00 11.28 346 THR A N 1
ATOM 1428 C CA . THR A 1 190 ? -1.349 18.785 30.744 1.00 12.12 346 THR A CA 1
ATOM 1429 C C . THR A 1 190 ? -0.628 18.473 29.433 1.00 11.64 346 THR A C 1
ATOM 1430 O O . THR A 1 190 ? 0.578 18.690 29.311 1.00 11.89 346 THR A O 1
ATOM 1434 N N . ILE A 1 191 ? -1.363 17.973 28.449 1.00 12.25 347 ILE A N 1
ATOM 1435 C CA . ILE A 1 191 ? -0.760 17.631 27.167 1.00 15.62 347 ILE A CA 1
ATOM 1436 C C . ILE A 1 191 ? -0.424 18.858 26.318 1.00 13.92 347 ILE A C 1
ATOM 1437 O O . ILE A 1 191 ? 0.344 18.761 25.357 1.00 13.59 347 ILE A O 1
ATOM 1442 N N . ALA A 1 192 ? -0.991 20.007 26.673 1.00 12.70 348 ALA A N 1
ATOM 1443 C CA . ALA A 1 192 ? -0.743 21.244 25.927 1.00 13.55 348 ALA A CA 1
ATOM 1444 C C . ALA A 1 192 ? 0.717 21.713 26.007 1.00 12.87 348 ALA A C 1
ATOM 1445 O O . ALA A 1 192 ? 1.169 22.509 25.181 1.00 13.15 348 ALA A O 1
ATOM 1447 N N . ILE A 1 193 ? 1.457 21.224 26.996 1.00 13.07 349 ILE A N 1
ATOM 1448 C CA . ILE A 1 193 ? 2.855 21.623 27.142 1.00 13.07 349 ILE A CA 1
ATOM 1449 C C . ILE A 1 193 ? 3.759 20.995 26.073 1.00 11.10 349 ILE A C 1
ATOM 1450 O O . ILE A 1 193 ? 4.847 21.499 25.800 1.00 9.61 349 ILE A O 1
ATOM 1455 N N . LEU A 1 194 ? 3.307 19.906 25.459 1.00 9.07 350 LEU A N 1
ATOM 1456 C CA . LEU A 1 194 ? 4.101 19.239 24.431 1.00 9.04 350 LEU A CA 1
ATOM 1457 C C . LEU A 1 194 ? 4.251 20.105 23.173 1.00 9.24 350 LEU A C 1
ATOM 1458 O O . LEU A 1 194 ? 3.351 20.880 22.825 1.00 9.81 350 LEU A O 1
ATOM 1463 N N . ARG A 1 195 ? 5.388 19.962 22.490 1.00 9.63 351 ARG A N 1
ATOM 1464 C CA . ARG A 1 195 ? 5.670 20.732 21.272 1.00 14.53 351 ARG A CA 1
ATOM 1465 C C . ARG A 1 195 ? 5.806 19.812 20.066 1.00 14.54 351 ARG A C 1
ATOM 1466 O O . ARG A 1 195 ? 6.197 18.640 20.257 1.00 11.16 351 ARG A O 1
#

Radius of gyration: 15.88 Å; Cα contacts (8 Å, |Δi|>4): 311; chains: 1; bounding box: 36×32×44 Å

Foldseek 3Di:
DLPLQVQFKDWLLVCLVVVNAFAAPDCPPLLQVLQVLCPDPWQRAEEEADDPPQCPVSSLSNNSNCLNVVVHDDLCHQAIEIEGHPVSLPVPQPDLVSSLVSVLSNLVSLLVVQSRYEYEYEQVLCVPPVVHVCVVVLVCLVVSSYHYYYYHHPVSCVVGAVVDCSRSRNHDYRYGYRDDPVSVCVSPD

Organism: Escherichia coli (strain K12) (NCBI:txid83333)

Nearest PDB structures (foldseek):
  1jbk-assembly1_A  TM=1.005E+00  e=1.904E-39  Escherichia coli
  4hse-assembly1_A  TM=9.583E-01  e=1.067E-26  Thermus thermophilus HB8
  5d4w-assembly1_C  TM=9.082E-01  e=3.542E-23  Thermochaetoides thermophila
  6w6e-assembly1_A  TM=8.653E-01  e=2.341E-23  Mycobacterium tuberculosis
  6w6h-assembly1_A  TM=8.599E-01  e=2.484E-23  Mycobacterium tuberculosis

Solvent-accessible surface area: 10123 Å² total; per-residue (Å²): 169,40,120,14,2,150,111,27,14,75,26,13,4,86,90,6,116,112,63,116,20,54,102,44,86,53,18,51,120,34,6,123,87,0,9,101,0,4,81,83,237,106,61,32,2,0,0,0,4,8,104,108,76,4,28,23,65,35,0,1,49,3,0,0,52,46,7,63,80,30,103,14,65,140,45,3,82,69,61,71,0,0,14,14,37,59,51,28,0,85,67,80,6,176,139,172,50,59,8,50,116,38,2,126,20,0,16,69,12,5,38,127,28,94,37,68,8,1,1,10,3,56,103,2,19,40,5,13,41,53,90,89,4,2,137,50,5,56,65,6,11,50,163,33,43,4,36,0,0,0,2,5,18,68,110,48,2,121,99,55,0,64,169,44,64,42,2,48,139,56,3,34,64,8,118,7,75,133,49,60,119,132,41,72,99,52,89,139,275

Sequence (189 aa):
HMQALKKYTIDLTERAEQGKLDPVIGRDEEIRRTIQVLQRRTKNNPVLIGEPGVGKTAIVEGLAQRIINGEVPEGLKGRRVLALDMGALVAGAKYRGEFEERLKGVLNDLAKQEGNVILFIDELHTMVGAMDAGNMLKPALARGELHCVGATTLDEYRQYIEKDAALERRFQKVFVAEPSVEDTIAILR

=== Feature glossary ===
Feature key, reading from the visual/contextual features back to the raw sequence:

Rendered structure images. Six rendered views show the 3D structure from the faces of a cube — i.e. along ±x, ±y, ±z. Rendering representation is drawn randomly per protein from cartoon (secondary-structure ribbons), sticks (backbone bonds), or molecular surface; coloring is either N→C rainbow (blue at the N-terminus through red at the C-terminus) or one color per chain.

Contact-map, Ramachandran, and PAE plots. The contact map is a binary N×N matrix image: pixel (i, j) is dark where Cα_i and Cα_j are within 8 Å and |i−j|>4. Because the |i−j|>4 filter removes local helical contacts, off-diagonal stripes parallel to the main diagonal indicate parallel β-sheets; stripes perpendicular to it indicate antiparallel β-sheets. The Ramachandran plot scatters every residue's (φ, ψ) pair against the sterically allowed regions. The PAE heatmap renders the predicted-aligned-error matrix.

InterPro / GO / CATH / organism. Database cross-references. InterPro integrates a dozen domain/family signature databases into unified entries with residue-range hits. GO terms attach function/process/location labels with evidenc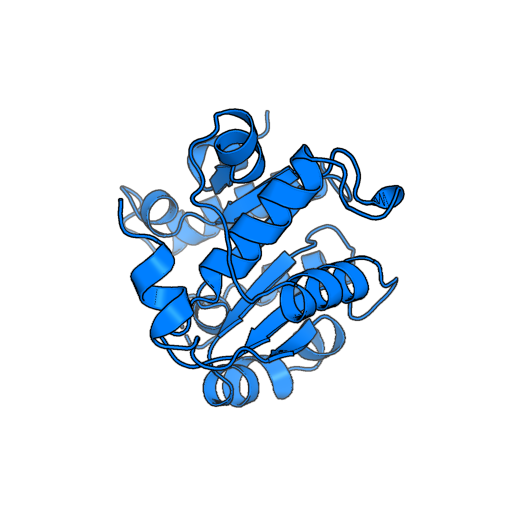e codes. CATH codes position the fold in a four-level structural taxonomy. Organism is the NCBI-taxonomy species name.

Nearest PDB structures. The Foldseek neighbor list gives the closest experimentally determined structures in the PDB, ranked by structural alignment. TM-score near 1 means near-identical fold; near 0.3 means only rough topology match. This is how one finds what a novel AlphaFold prediction most resembles in the solved-structure universe.

Predicted aligned error. PAE(i, j) answers: if I align the predicted and true structures on residue i, how far off (in Å) do I expect residue j to be? A block-diagonal PAE matrix with low values on the blocks and high values off-diagonal is the signature of a multi-domain protein with confidently predicted domains but uncertain inter-domain orientation.

Solvent-accessible surface area. Accessible surface area quantifies burial. A residue with SASA near zero is packed into the hydrophobic core; one with SASA >100 Å² sits on the surface. Computed here via the Shrake–Rupley numerical algorithm with a 1.4 Å probe.

B-factor. B-factor (Debye–Waller factor) reflects atomic displacement in the crystal lattice. It is an experimental observable (units Å²), not a prediction; low values mean the atom is pinned down, high values mean it moves or is heterogeneous across the crystal.

pLDDT. For AlphaFold models, the B-factor field carries pLDDT — the model's own estimate of local accuracy on a 0–100 scale. Regions with pLDDT<50 should be treated as essentially unmodeled; they often correspond to intrinsically disordered segments.

Backbone torsions (φ/ψ). φ (phi) and ψ (psi) are the two rotatable backbone dihedrals per residue: φ is the C(i-1)–N–Cα–C torsion, ψ is the N–Cα–C–N(i+1) torsion, both in degrees on (−180°, 180°]. α-helical residues cluster near (−60°, −45°); β-strand residues near (−120°, +130°). A Ramachandran plot is simply a scatter of (φ, ψ) for every residue.

Radius of gyration, Cα contacts, bounding box. Radius of gyration (Rg) is the root-mean-square distance of Cα atoms from their centroid — a single number for overall size and compactness. A globular domain of N residues has Rg ≈ 2.2·N^0.38 Å; an extended or disordered chain has a much larger Rg. The Cα contact count is the number of residue pairs whose Cα atoms are within 8 Å and are more than four positions apart in sequence — a standard proxy for tertiary packing density. The bounding box is the smallest axis-aligned box enclosing all Cα atoms.

Secondary structure (3-state, P-SEA). Three-state secondary structure (P-SEA) collapses the eight DSSP classes into helix (a), strand (b), and coil (c). P-SEA assigns these from Cα geometry alone — distances and angles — without requiring backbone oxygens, so it works on any Cα trace.

Secondary structure (8-state, DSSP). DSSP 8-state secondary structure assigns each residue one of H (α-helix), G (3₁₀-helix), I (π-helix), E (extended β-strand), B (isolated β-bridge), T (hydrogen-bonded turn), S (bend), or '-' (coil). The assignment is computed from backbone hydrogen-bond geometry via the Kabsch–Sander algorithm.

Foldseek 3Di. A 3Di character summarizes, for each residue, the relative orientation of the Cα frame of its nearest spatial neighbor. Because it encodes fold topology rather than chemistry, 3Di alignments detect remote structural similarity that sequence alignment misses.

mmCIF coordinates. The mmCIF block holds the 3D Cartesian coordinates of each backbone atom (N, Cα, C, O) in ångströms. mmCIF is the PDB's canonical archive format — a tagged-loop text representation of the atomic model.

Sequence. Sequence gives the chain of amino acids in standard one-letter code (A=alanine, C=cysteine, …, Y=tyrosine), read N→C. It is the only feature that is directly encoded by the gene; all structural features are derived from the folded form of this sequence.